Protein AF-0000000082703434 (afdb_homodimer)

InterPro domains:
  IPR003599 Immunoglobulin domain subtype [SM00409] (36-134)
  IPR007110 Immunoglobulin-like domain [PS50835] (29-130)
  IPR013783 Immunoglobulin-like fold [G3DSA:2.60.40.10] (35-140)
  IPR015621 Interleukin-1 receptor family [PTHR11890] (27-133)
  IPR036179 Immunoglobulin-like domain superfamily [SSF48726] (39-131)
  IPR055139 Interleukin-18-binding protein-like domain [PF22009] (38-132)

Structure (mmCIF, N/CA/C/O backbone):
data_AF-0000000082703434-model_v1
#
loop_
_entity.id
_entity.type
_entity.pdbx_description
1 polymer 'Soluble interferon alpha/beta receptor OPG204'
#
loop_
_atom_site.group_PDB
_atom_site.id
_atom_site.type_symbol
_atom_site.label_atom_id
_atom_site.label_alt_id
_atom_site.label_comp_id
_atom_site.label_asym_id
_atom_site.label_entity_id
_atom_site.label_seq_id
_atom_site.pdbx_PDB_ins_code
_atom_site.Cartn_x
_atom_site.Cartn_y
_atom_site.Cartn_z
_atom_site.occupancy
_atom_site.B_iso_or_equiv
_atom_site.auth_seq_id
_atom_site.auth_comp_id
_atom_site.auth_asym_id
_atom_site.auth_atom_id
_atom_site.pdbx_PDB_model_num
ATOM 1 N N . MET A 1 1 ? -66.595 5.929 47.432 1 31.44 1 MET A N 1
ATOM 2 C CA . MET A 1 1 ? -66.15 6.079 46.049 1 31.44 1 MET A CA 1
ATOM 3 C C . MET A 1 1 ? -64.933 6.994 45.965 1 31.44 1 MET A C 1
ATOM 5 O O . MET A 1 1 ? -65.031 8.191 46.241 1 31.44 1 MET A O 1
ATOM 9 N N . LYS A 1 2 ? -63.71 6.406 46.434 1 37 2 LYS A N 1
ATOM 10 C CA . LYS A 1 2 ? -62.37 6.971 46.565 1 37 2 LYS A CA 1
ATOM 11 C C . LYS A 1 2 ? -61.887 7.556 45.241 1 37 2 LYS A C 1
ATOM 13 O O . LYS A 1 2 ? -61.972 6.901 44.2 1 37 2 LYS A O 1
ATOM 18 N N . LEU A 1 3 ? -62.018 8.895 45.035 1 37.1 3 LEU A N 1
ATOM 19 C CA . LEU A 1 3 ? -61.457 9.721 43.972 1 37.1 3 LEU A CA 1
ATOM 20 C C . LEU A 1 3 ? -59.993 9.37 43.727 1 37.1 3 LEU A C 1
ATOM 22 O O . LEU A 1 3 ? -59.163 9.479 44.632 1 37.1 3 LEU A O 1
ATOM 26 N N . LEU A 1 4 ? -59.726 8.307 42.914 1 38.27 4 LEU A N 1
ATOM 27 C CA . LEU A 1 4 ? -58.459 7.956 42.281 1 38.27 4 LEU A CA 1
ATOM 28 C C . LEU A 1 4 ? -57.793 9.189 41.679 1 38.27 4 LEU A C 1
ATOM 30 O O . LEU A 1 4 ? -58.343 9.815 40.77 1 38.27 4 LEU A O 1
ATOM 34 N N . SER A 1 5 ? -57.253 10.045 42.528 1 38.64 5 SER A N 1
ATOM 35 C CA . SER A 1 5 ? -56.425 11.164 42.09 1 38.64 5 SER A CA 1
ATOM 36 C C . SER A 1 5 ? -55.44 10.734 41.009 1 38.64 5 SER A C 1
ATOM 38 O O . SER A 1 5 ? -54.691 9.771 41.192 1 38.64 5 SER A O 1
ATOM 40 N N . VAL A 1 6 ? -55.83 10.729 39.724 1 40.99 6 VAL A N 1
ATOM 41 C CA . VAL A 1 6 ? -54.987 10.622 38.538 1 40.99 6 VAL A CA 1
ATOM 42 C C . VAL A 1 6 ? -53.804 11.581 38.657 1 40.99 6 VAL A C 1
ATOM 44 O O . VAL A 1 6 ? -53.983 12.801 38.655 1 40.99 6 VAL A O 1
ATOM 47 N N . VAL A 1 7 ? -52.84 11.322 39.544 1 38.38 7 VAL A N 1
ATOM 48 C CA . VAL A 1 7 ? -51.574 12.047 39.529 1 38.38 7 VAL A CA 1
ATOM 49 C C . VAL A 1 7 ? -50.997 12.05 38.115 1 38.38 7 VAL A C 1
ATOM 51 O O . VAL A 1 7 ? -50.724 10.99 37.546 1 38.38 7 VAL A O 1
ATOM 54 N N . LYS A 1 8 ? -51.472 12.98 37.164 1 37.68 8 LYS A N 1
ATOM 55 C CA . LYS A 1 8 ? -50.792 13.218 35.894 1 37.68 8 LYS A CA 1
ATOM 56 C C . LYS A 1 8 ? -49.31 13.514 36.111 1 37.68 8 LYS A C 1
ATOM 58 O O . LYS A 1 8 ? -48.956 14.54 36.696 1 37.68 8 LYS A O 1
ATOM 63 N N . ALA A 1 9 ? -48.481 12.504 36.5 1 40.48 9 ALA A N 1
ATOM 64 C CA . ALA A 1 9 ? -47.038 12.725 36.444 1 40.48 9 ALA A CA 1
ATOM 65 C C . ALA A 1 9 ? -46.622 13.289 35.089 1 40.48 9 ALA A C 1
ATOM 67 O O . ALA A 1 9 ? -46.817 12.646 34.055 1 40.48 9 ALA A O 1
ATOM 68 N N . LEU A 1 10 ? -46.832 14.586 34.877 1 41.71 10 LEU A N 1
ATOM 69 C CA . LEU A 1 10 ? -46.15 15.181 33.732 1 41.71 10 LEU A CA 1
ATOM 70 C C . LEU A 1 10 ? -44.678 14.783 33.709 1 41.71 10 LEU A C 1
ATOM 72 O O . LEU A 1 10 ? -43.93 15.101 34.636 1 41.71 10 LEU A O 1
ATOM 76 N N . GLY A 1 11 ? -44.328 13.607 33.159 1 35.12 11 GLY A N 1
ATOM 77 C CA . GLY A 1 11 ? -42.942 13.297 32.843 1 35.12 11 GLY A CA 1
ATOM 78 C C . GLY A 1 11 ? -42.211 14.445 32.174 1 35.12 11 GLY A C 1
ATOM 79 O O . GLY A 1 11 ? -42.716 15.038 31.22 1 35.12 11 GLY A O 1
ATOM 80 N N . SER A 1 12 ? -41.535 15.29 32.933 1 42.78 12 SER A N 1
ATOM 81 C CA . SER A 1 12 ? -40.572 16.218 32.35 1 42.78 12 SER A CA 1
ATOM 82 C C . SER A 1 12 ? -39.717 15.534 31.289 1 42.78 12 SER A C 1
ATOM 84 O O . SER A 1 12 ? -38.981 14.591 31.59 1 42.78 12 SER A O 1
ATOM 86 N N . LEU A 1 13 ? -40.235 15.442 30.043 1 39.67 13 LEU A N 1
ATOM 87 C CA . LEU A 1 13 ? -39.34 15.102 28.942 1 39.67 13 LEU A CA 1
ATOM 88 C C . LEU A 1 13 ? -38.065 15.937 29 1 39.67 13 LEU A C 1
ATOM 90 O O . LEU A 1 13 ? -38.102 17.149 28.779 1 39.67 13 LEU A O 1
ATOM 94 N N . CYS A 1 14 ? -37.227 15.708 29.964 1 37.91 14 CYS A N 1
ATOM 95 C CA . CYS A 1 14 ? -35.885 16.274 29.871 1 37.91 14 CYS A CA 1
ATOM 96 C C . CYS A 1 14 ? -35.328 16.128 28.46 1 37.91 14 CYS A C 1
ATOM 98 O O . CYS A 1 14 ? -35.011 15.019 28.025 1 37.91 14 CYS A O 1
ATOM 100 N N . LEU A 1 15 ? -35.962 16.885 27.573 1 38.33 15 LEU A N 1
ATOM 101 C CA . LEU A 1 15 ? -35.245 17.006 26.309 1 38.33 15 LEU A CA 1
ATOM 102 C C . LEU A 1 15 ? -33.777 17.343 26.547 1 38.33 15 LEU A C 1
ATOM 104 O O . LEU A 1 15 ? -33.447 18.473 26.914 1 38.33 15 LEU A O 1
ATOM 108 N N . VAL A 1 16 ? -33 16.423 27.135 1 40.79 16 VAL A N 1
ATOM 109 C CA . VAL A 1 16 ? -31.558 16.617 27.03 1 40.79 16 VAL A CA 1
ATOM 110 C C . VAL A 1 16 ? -31.206 17.127 25.635 1 40.79 16 VAL A C 1
ATOM 112 O O . VAL A 1 16 ? -31.421 16.431 24.64 1 40.79 16 VAL A O 1
ATOM 115 N N . PHE A 1 17 ? -31.429 18.383 25.409 1 42.49 17 PHE A N 1
ATOM 116 C CA . PHE A 1 17 ? -30.697 18.929 24.273 1 42.49 17 PHE A CA 1
ATOM 117 C C . PHE A 1 17 ? -29.259 18.425 24.262 1 42.49 17 PHE A C 1
ATOM 119 O O . PHE A 1 17 ? -28.446 18.834 25.094 1 42.49 17 PHE A O 1
ATOM 126 N N . ALA A 1 18 ? -29.046 17.176 23.868 1 42.5 18 ALA A N 1
ATOM 127 C CA . ALA A 1 18 ? -27.673 16.881 23.466 1 42.5 18 ALA A CA 1
ATOM 128 C C . ALA A 1 18 ? -27.06 18.054 22.706 1 42.5 18 ALA A C 1
ATOM 130 O O . ALA A 1 18 ? -27.605 18.498 21.693 1 42.5 18 ALA A O 1
ATOM 131 N N . SER A 1 19 ? -26.492 19.026 23.35 1 45.75 19 SER A N 1
ATOM 132 C CA . SER A 1 19 ? -25.597 19.923 22.627 1 45.75 19 SER A CA 1
ATOM 133 C C . SER A 1 19 ? -24.845 19.184 21.525 1 45.75 19 SER A C 1
ATOM 135 O O . SER A 1 19 ? -24.084 18.255 21.801 1 45.75 19 SER A O 1
ATOM 137 N N . GLY A 1 20 ? -25.495 18.886 20.404 1 44.17 20 GLY A N 1
ATOM 138 C CA . GLY A 1 20 ? -24.708 18.508 19.241 1 44.17 20 GLY A CA 1
ATOM 139 C C . GLY A 1 20 ? -23.362 19.205 19.18 1 44.17 20 GLY A C 1
ATOM 140 O O . GLY A 1 20 ? -23.285 20.388 18.844 1 44.17 20 GLY A O 1
ATOM 141 N N . TYR A 1 21 ? -22.477 19.041 20.053 1 46.8 21 TYR A N 1
ATOM 142 C CA . TYR A 1 21 ? -21.148 19.534 19.708 1 46.8 21 TYR A CA 1
ATOM 143 C C . TYR A 1 21 ? -20.868 19.35 18.222 1 46.8 21 TYR A C 1
ATOM 145 O O . TYR A 1 21 ? -21.268 18.346 17.627 1 46.8 21 TYR A O 1
ATOM 153 N N . PRO A 1 22 ? -20.779 20.306 17.423 1 45.31 22 PRO A N 1
ATOM 154 C CA . PRO A 1 22 ? -20.381 20.118 16.026 1 45.31 22 PRO A CA 1
ATOM 155 C C . PRO A 1 22 ? -19.304 19.049 15.859 1 45.31 22 PRO A C 1
ATOM 157 O O . PRO A 1 22 ? -18.302 19.058 16.58 1 45.31 22 PRO A O 1
ATOM 160 N N . VAL A 1 23 ? -19.63 17.728 15.79 1 50.6 23 VAL A N 1
ATOM 161 C CA . VAL A 1 23 ? -18.601 16.808 15.315 1 50.6 23 VAL A CA 1
ATOM 162 C C . VAL A 1 23 ? -17.673 17.53 14.341 1 50.6 23 VAL A C 1
ATOM 164 O O . VAL A 1 23 ? -18.106 17.974 13.275 1 50.6 23 VAL A O 1
ATOM 167 N N . SER A 1 24 ? -16.774 18.299 14.75 1 50.84 24 SER A N 1
ATOM 168 C CA . SER A 1 24 ? -15.827 18.982 13.875 1 50.84 24 SER A CA 1
ATOM 169 C C . SER A 1 24 ? -15.307 18.049 12.787 1 50.84 24 SER A C 1
ATOM 171 O O . SER A 1 24 ? -14.979 16.892 13.059 1 50.84 24 SER A O 1
ATOM 173 N N . GLU A 1 25 ? -15.842 18.108 11.537 1 54.85 25 GLU A N 1
ATOM 174 C CA . GLU A 1 25 ? -15.295 17.47 10.343 1 54.85 25 GLU A CA 1
ATOM 175 C C . GLU A 1 25 ? -13.813 17.153 10.517 1 54.85 25 GLU A C 1
ATOM 177 O O . GLU A 1 25 ? -13.314 16.172 9.962 1 54.85 25 GLU A O 1
ATOM 182 N N . ALA A 1 26 ? -13.182 17.834 11.447 1 60 26 ALA A N 1
ATOM 183 C CA . ALA A 1 26 ? -11.751 17.725 11.718 1 60 26 ALA A CA 1
ATOM 184 C C . ALA A 1 26 ? -11.419 16.395 12.389 1 60 26 ALA A C 1
ATOM 186 O O . ALA A 1 26 ? -10.294 15.902 12.281 1 60 26 ALA A O 1
ATOM 187 N N . ASP A 1 27 ? -12.576 15.672 12.785 1 72.31 27 ASP A N 1
ATOM 188 C CA . ASP A 1 27 ? -12.273 14.481 13.572 1 72.31 27 ASP A CA 1
ATOM 189 C C . ASP A 1 27 ? -12.563 13.209 12.778 1 72.31 27 ASP A C 1
ATOM 191 O O . ASP A 1 27 ? -12.304 12.102 13.254 1 72.31 27 ASP A O 1
ATOM 195 N N . SER A 1 28 ? -12.996 13.443 11.575 1 85.67 28 SER A N 1
ATOM 196 C CA . SER A 1 28 ? -13.294 12.276 10.752 1 85.67 28 SER A CA 1
ATOM 197 C C . SER A 1 28 ? -12.017 11.624 10.232 1 85.67 28 SER A C 1
ATOM 199 O O . SER A 1 28 ? -11.002 12.298 10.044 1 85.67 28 SER A O 1
ATOM 201 N N . PRO A 1 29 ? -12.105 10.269 10.121 1 91.77 29 PRO A N 1
ATOM 202 C CA . PRO A 1 29 ? -10.914 9.639 9.545 1 91.77 29 PRO A CA 1
ATOM 203 C C . PRO A 1 29 ? -10.587 10.161 8.148 1 91.77 29 PRO A C 1
ATOM 205 O O . PRO A 1 29 ? -11.472 10.662 7.449 1 91.77 29 PRO A O 1
ATOM 208 N N . GLU A 1 30 ? -9.326 10.078 7.881 1 93.45 30 GLU A N 1
ATOM 209 C CA . GLU A 1 30 ? -8.856 10.542 6.579 1 93.45 30 GLU A CA 1
ATOM 210 C C . GLU A 1 30 ? -8.055 9.458 5.863 1 93.45 30 GLU A C 1
ATOM 212 O O . GLU A 1 30 ? -7.007 9.03 6.35 1 93.45 30 GLU A O 1
ATOM 217 N N . ILE A 1 31 ? -8.597 9.031 4.747 1 95.96 31 ILE A N 1
ATOM 218 C CA . ILE A 1 31 ? -7.841 8.088 3.93 1 95.96 31 ILE A CA 1
ATOM 219 C C . ILE A 1 31 ? -6.736 8.828 3.179 1 95.96 31 ILE A C 1
ATOM 221 O O . ILE A 1 31 ? -6.978 9.882 2.587 1 95.96 31 ILE A O 1
ATOM 225 N N . ILE A 1 32 ? -5.574 8.328 3.281 1 96.36 32 ILE A N 1
ATOM 226 C CA . ILE A 1 32 ? -4.413 8.96 2.662 1 96.36 32 ILE A CA 1
ATOM 227 C C . ILE A 1 32 ? -4.441 8.725 1.154 1 96.36 32 ILE A C 1
ATOM 229 O O . ILE A 1 32 ? -4.588 7.588 0.699 1 96.36 32 ILE A O 1
ATOM 233 N N . GLY A 1 33 ? -4.198 9.79 0.419 1 94.42 33 GLY A N 1
ATOM 234 C CA . GLY A 1 33 ? -4.25 9.708 -1.032 1 94.42 33 GLY A CA 1
ATOM 235 C C . GLY A 1 33 ? -5.611 10.063 -1.602 1 94.42 33 GLY A C 1
ATOM 236 O O . GLY A 1 33 ? -6.495 10.519 -0.873 1 94.42 33 GLY A O 1
ATOM 237 N N . PRO A 1 34 ? -5.797 9.838 -2.869 1 94.39 34 PRO A N 1
ATOM 238 C CA . PRO A 1 34 ? -7.038 10.229 -3.542 1 94.39 34 PRO A CA 1
ATOM 239 C C . PRO A 1 34 ? -8.204 9.297 -3.218 1 94.39 34 PRO A C 1
ATOM 241 O O . PRO A 1 34 ? -7.995 8.111 -2.951 1 94.39 34 PRO A O 1
ATOM 244 N N . ASP A 1 35 ? -9.406 9.823 -3.378 1 95.6 35 ASP A N 1
ATOM 245 C CA . ASP A 1 35 ? -10.615 9.066 -3.068 1 95.6 35 ASP A CA 1
ATOM 246 C C . ASP A 1 35 ? -11.014 8.166 -4.236 1 95.6 35 ASP A C 1
ATOM 248 O O . ASP A 1 35 ? -11.775 7.212 -4.059 1 95.6 35 ASP A O 1
ATOM 252 N N . HIS A 1 36 ? -10.589 8.607 -5.404 1 96.97 36 HIS A N 1
ATOM 253 C CA . HIS A 1 36 ? -10.864 7.822 -6.602 1 96.97 36 HIS A CA 1
ATOM 254 C C . HIS A 1 36 ? -9.589 7.572 -7.401 1 96.97 36 HIS A C 1
ATOM 256 O O . HIS A 1 36 ? -8.822 8.502 -7.661 1 96.97 36 HIS A O 1
ATOM 262 N N . ILE A 1 37 ? -9.453 6.287 -7.726 1 96.18 37 ILE A N 1
ATOM 263 C CA . ILE A 1 37 ? -8.256 5.912 -8.47 1 96.18 37 ILE A CA 1
ATOM 264 C C . ILE A 1 37 ? -8.615 4.884 -9.541 1 96.18 37 ILE A C 1
ATOM 266 O O . ILE A 1 37 ? -9.403 3.968 -9.291 1 96.18 37 ILE A O 1
ATOM 270 N N . GLN A 1 38 ? -8.092 5.094 -10.663 1 97.25 38 GLN A N 1
ATOM 271 C CA . GLN A 1 38 ? -8.09 4.029 -11.661 1 97.25 38 GLN A CA 1
ATOM 272 C C . GLN A 1 38 ? -6.675 3.524 -11.924 1 97.25 38 GLN A C 1
ATOM 274 O O . GLN A 1 38 ? -5.796 4.297 -12.313 1 97.25 38 GLN A O 1
ATOM 279 N N . LEU A 1 39 ? -6.468 2.317 -11.757 1 96.46 39 LEU A N 1
ATOM 280 C CA . LEU A 1 39 ? -5.147 1.729 -11.952 1 96.46 39 LEU A CA 1
ATOM 281 C C . LEU A 1 39 ? -5.068 1.002 -13.29 1 96.46 39 LEU A C 1
ATOM 283 O O . LEU A 1 39 ? -6 0.289 -13.67 1 96.46 39 LEU A O 1
ATOM 287 N N . LYS A 1 40 ? -3.951 1.236 -13.939 1 94.75 40 LYS A N 1
ATOM 288 C CA . LYS A 1 40 ? -3.665 0.446 -15.133 1 94.75 40 LYS A CA 1
ATOM 289 C C . LYS A 1 40 ? -3.003 -0.881 -14.769 1 94.75 40 LYS A C 1
ATOM 291 O O . LYS A 1 40 ? -1.993 -0.903 -14.064 1 94.75 40 LYS A O 1
ATOM 296 N N . VAL A 1 41 ? -3.597 -1.946 -15.331 1 95.62 41 VAL A N 1
ATOM 297 C CA . VAL A 1 41 ? -3.121 -3.259 -14.909 1 95.62 41 VAL A CA 1
ATOM 298 C C . VAL A 1 41 ? -3.067 -4.2 -16.11 1 95.62 41 VAL A C 1
ATOM 300 O O . VAL A 1 41 ? -3.638 -3.906 -17.163 1 95.62 41 VAL A O 1
ATOM 303 N N . ASN A 1 42 ? -2.311 -5.318 -15.883 1 93.09 42 ASN A N 1
ATOM 304 C CA . ASN A 1 42 ? -2.293 -6.399 -16.863 1 93.09 42 ASN A CA 1
ATOM 305 C C . ASN A 1 42 ? -3.071 -7.615 -16.37 1 93.09 42 ASN A C 1
ATOM 307 O O . ASN A 1 42 ? -2.933 -8.019 -15.214 1 93.09 42 ASN A O 1
ATOM 311 N N . SER A 1 43 ? -3.809 -8.208 -17.332 1 92.84 43 SER A N 1
ATOM 312 C CA . SER A 1 43 ? -4.547 -9.415 -16.976 1 92.84 43 SER A CA 1
ATOM 313 C C . SER A 1 43 ? -3.604 -10.535 -16.552 1 92.84 43 SER A C 1
ATOM 315 O O . SER A 1 43 ? -2.504 -10.665 -17.092 1 92.84 43 SER A O 1
ATOM 317 N N . GLY A 1 44 ? -4.039 -11.288 -15.647 1 94.16 44 GLY A N 1
ATOM 318 C CA . GLY A 1 44 ? -3.286 -12.46 -15.229 1 94.16 44 GLY A CA 1
ATOM 319 C C . GLY A 1 44 ? -2.253 -12.156 -14.161 1 94.16 44 GLY A C 1
ATOM 320 O O . GLY A 1 44 ? -1.719 -13.069 -13.528 1 94.16 44 GLY A O 1
ATOM 321 N N . GLU A 1 45 ? -1.961 -10.887 -13.928 1 93.62 45 GLU A N 1
ATOM 322 C CA . GLU A 1 45 ? -0.957 -10.493 -12.944 1 93.62 45 GLU A CA 1
ATOM 323 C C . GLU A 1 45 ? -1.568 -10.368 -11.551 1 93.62 45 GLU A C 1
ATOM 325 O O . GLU A 1 45 ? -2.789 -10.278 -11.409 1 93.62 45 GLU A O 1
ATOM 330 N N . ARG A 1 46 ? -0.741 -10.473 -10.547 1 95.04 46 ARG A N 1
ATOM 331 C CA . ARG A 1 46 ? -1.152 -10.244 -9.166 1 95.04 46 ARG A CA 1
ATOM 332 C C . ARG A 1 46 ? -1.185 -8.754 -8.845 1 95.04 46 ARG A C 1
ATOM 334 O O . ARG A 1 46 ? -0.383 -7.981 -9.374 1 95.04 46 ARG A O 1
ATOM 341 N N . LEU A 1 47 ? -2.074 -8.448 -7.97 1 96.81 47 LEU A N 1
ATOM 342 C CA . LEU A 1 47 ? -2.226 -7.048 -7.592 1 96.81 47 LEU A CA 1
ATOM 343 C C . LEU A 1 47 ? -2.528 -6.917 -6.103 1 96.81 47 LEU A C 1
ATOM 345 O O . LEU A 1 47 ? -3.323 -7.685 -5.557 1 96.81 47 LEU A O 1
ATOM 349 N N . VAL A 1 48 ? -1.873 -6.045 -5.419 1 97.88 48 VAL A N 1
ATOM 350 C CA . VAL A 1 48 ? -2.209 -5.703 -4.041 1 97.88 48 VAL A CA 1
ATOM 351 C C . VAL A 1 48 ? -2.741 -4.273 -3.979 1 97.88 48 VAL A C 1
ATOM 353 O O . VAL A 1 48 ? -2.077 -3.336 -4.43 1 97.88 48 VAL A O 1
ATOM 356 N N . LEU A 1 49 ? -3.903 -4.089 -3.48 1 98.29 49 LEU A N 1
ATOM 357 C CA . LEU A 1 49 ? -4.485 -2.776 -3.224 1 98.29 49 LEU A CA 1
ATOM 358 C C . LEU A 1 49 ? -4.295 -2.372 -1.765 1 98.29 49 LEU A C 1
ATOM 360 O O . LEU A 1 49 ? -4.446 -3.199 -0.863 1 98.29 49 LEU A O 1
ATOM 364 N N . HIS A 1 50 ? -3.952 -1.125 -1.546 1 98.29 50 HIS A N 1
ATOM 365 C CA . HIS A 1 50 ? -3.684 -0.641 -0.196 1 98.29 50 HIS A CA 1
ATOM 366 C C . HIS A 1 50 ? -4.647 0.477 0.189 1 98.29 50 HIS A C 1
ATOM 368 O O . HIS A 1 50 ? -4.976 1.332 -0.637 1 98.29 50 HIS A O 1
ATOM 374 N N . CYS A 1 51 ? -5.029 0.469 1.39 1 98.49 51 CYS A N 1
ATOM 375 C CA . CYS A 1 51 ? -5.779 1.551 2.017 1 98.49 51 CYS A CA 1
ATOM 376 C C . CYS A 1 51 ? -5.155 1.947 3.35 1 98.49 51 CYS A C 1
ATOM 378 O O . CYS A 1 51 ? -4.987 1.107 4.236 1 98.49 51 CYS A O 1
ATOM 380 N N . ASP A 1 52 ? -4.762 3.16 3.482 1 96.82 52 ASP A N 1
ATOM 381 C CA . ASP A 1 52 ? -4.157 3.746 4.674 1 96.82 52 ASP A CA 1
ATOM 382 C C . ASP A 1 52 ? -4.975 4.932 5.179 1 96.82 52 ASP A C 1
ATOM 384 O O . ASP A 1 52 ? -5.362 5.804 4.399 1 96.82 52 ASP A O 1
ATOM 388 N N . ALA A 1 53 ? -5.174 4.969 6.469 1 95.95 53 ALA A N 1
ATOM 389 C CA . ALA A 1 53 ? -5.999 6.062 6.976 1 95.95 53 ALA A CA 1
ATOM 390 C C . ALA A 1 53 ? -5.446 6.601 8.293 1 95.95 53 ALA A C 1
ATOM 392 O O . ALA A 1 53 ? -4.985 5.833 9.14 1 95.95 53 ALA A O 1
ATOM 393 N N . PHE A 1 54 ? -5.553 7.914 8.401 1 91.4 54 PHE A N 1
ATOM 394 C CA . PHE A 1 54 ? -5.273 8.586 9.663 1 91.4 54 PHE A CA 1
ATOM 395 C C . PHE A 1 54 ? -6.493 8.555 10.576 1 91.4 54 PHE A C 1
ATOM 397 O O . PHE A 1 54 ? -7.588 8.951 10.171 1 91.4 54 PHE A O 1
ATOM 404 N N . THR A 1 55 ? -6.527 8.014 11.714 1 82.72 55 THR A N 1
ATOM 405 C CA . THR A 1 55 ? -7.714 7.903 12.554 1 82.72 55 THR A CA 1
ATOM 406 C C . THR A 1 55 ? -7.668 8.918 13.693 1 82.72 55 THR A C 1
ATOM 408 O O . THR A 1 55 ? -8.702 9.255 14.273 1 82.72 55 THR A O 1
ATOM 411 N N . ASN A 1 56 ? -6.959 9.884 13.8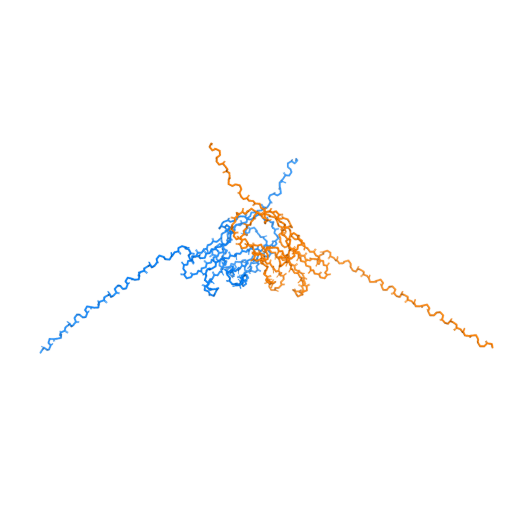4 1 69.9 56 ASN A N 1
ATOM 412 C CA . ASN A 1 56 ? -6.887 10.894 14.891 1 69.9 56 ASN A CA 1
ATOM 413 C C . ASN A 1 56 ? -7.317 10.33 16.242 1 69.9 56 ASN A C 1
ATOM 415 O O . ASN A 1 56 ? -7.605 11.085 17.172 1 69.9 56 ASN A O 1
ATOM 419 N N . CYS A 1 57 ? -7.725 9.133 16.363 1 66.31 57 CYS A N 1
ATOM 420 C CA . CYS A 1 57 ? -8.148 8.501 17.608 1 66.31 57 CYS A CA 1
ATOM 421 C C . CYS A 1 57 ? -7.342 7.237 17.88 1 66.31 57 CYS A C 1
ATOM 423 O O . CYS A 1 57 ? -6.456 6.881 17.1 1 66.31 57 CYS A O 1
ATOM 425 N N . GLU A 1 58 ? -7.666 6.695 19.102 1 62.19 58 GLU A N 1
ATOM 426 C CA . GLU A 1 58 ? -7.012 5.436 19.442 1 62.19 58 GLU A CA 1
ATOM 427 C C . GLU A 1 58 ? -7.333 4.353 18.416 1 62.19 58 GLU A C 1
ATOM 429 O O . GLU A 1 58 ? -8.459 4.276 17.919 1 62.19 58 GLU A O 1
ATOM 434 N N . GLU A 1 59 ? -6.334 3.7 17.891 1 59.73 59 GLU A N 1
ATOM 435 C CA . GLU A 1 59 ? -6.391 2.693 16.836 1 59.73 59 GLU A CA 1
ATOM 436 C C . GLU A 1 59 ? -7.551 1.727 17.057 1 59.73 59 GLU A C 1
ATOM 438 O O . GLU A 1 59 ? -8.199 1.297 16.1 1 59.73 59 GLU A O 1
ATOM 443 N N . ASP A 1 60 ? -7.815 1.516 18.226 1 64.27 60 ASP A N 1
ATOM 444 C CA . ASP A 1 60 ? -8.775 0.464 18.545 1 64.27 60 ASP A CA 1
ATOM 445 C C . ASP A 1 60 ? -10.204 0.917 18.253 1 64.27 60 ASP A C 1
ATOM 447 O O . ASP A 1 60 ? -11.116 0.092 18.163 1 64.27 60 ASP A O 1
ATOM 451 N N . GLU A 1 61 ? -10.305 2.066 17.844 1 80.53 61 GLU A N 1
ATOM 452 C CA . GLU A 1 61 ? -11.672 2.553 17.68 1 80.53 61 GLU A CA 1
ATOM 453 C C . GLU A 1 61 ? -12.028 2.711 16.205 1 80.53 61 GLU A C 1
ATOM 455 O O . GLU A 1 61 ? -13.194 2.913 15.86 1 80.53 61 GLU A O 1
ATOM 460 N N . ALA A 1 62 ? -11.127 2.396 15.348 1 90.82 62 ALA A N 1
ATOM 461 C CA . ALA A 1 62 ? -11.427 2.583 13.931 1 90.82 62 ALA A CA 1
ATOM 462 C C . ALA A 1 62 ? -11.555 1.241 13.215 1 90.82 62 ALA A C 1
ATOM 464 O O . ALA A 1 62 ? -10.863 0.279 13.557 1 90.82 62 ALA A O 1
ATOM 465 N N . MET A 1 63 ? -12.512 1.129 12.38 1 94.18 63 MET A N 1
ATOM 466 C CA . MET A 1 63 ? -12.665 -0.035 11.511 1 94.18 63 MET A CA 1
ATOM 467 C C . MET A 1 63 ? -12.212 0.283 10.091 1 94.18 63 MET A C 1
ATOM 469 O O . MET A 1 63 ? -12.434 1.39 9.597 1 94.18 63 MET A O 1
ATOM 473 N N . ILE A 1 64 ? -11.612 -0.683 9.49 1 97.15 64 ILE A N 1
ATOM 474 C CA . ILE A 1 64 ? -11.197 -0.578 8.096 1 97.15 64 ILE A CA 1
ATOM 475 C C . ILE A 1 64 ? -11.493 -1.887 7.369 1 97.15 64 ILE A C 1
ATOM 477 O O . ILE A 1 64 ? -11.177 -2.969 7.871 1 97.15 64 ILE A O 1
ATOM 481 N N . TYR A 1 65 ? -12.185 -1.773 6.185 1 98.4 65 TYR A N 1
ATOM 482 C CA . TYR A 1 65 ? -12.513 -2.988 5.447 1 98.4 65 TYR A CA 1
ATOM 483 C C . TYR A 1 65 ? -12.683 -2.695 3.961 1 98.4 65 TYR A C 1
ATOM 485 O O . TYR A 1 65 ? -12.783 -1.534 3.559 1 98.4 65 TYR A O 1
ATOM 493 N N . TRP A 1 66 ? -12.727 -3.727 3.16 1 98.69 66 TRP A N 1
ATOM 494 C CA . TRP A 1 66 ? -12.863 -3.626 1.711 1 98.69 66 TRP A CA 1
ATOM 495 C C . TRP A 1 66 ? -14.219 -4.154 1.253 1 98.69 66 TRP A C 1
ATOM 497 O O . TRP A 1 66 ? -14.768 -5.079 1.856 1 98.69 66 TRP A O 1
ATOM 507 N N . LEU A 1 67 ? -14.647 -3.574 0.235 1 98.62 67 LEU A N 1
ATOM 508 C CA . LEU A 1 67 ? -15.809 -4.07 -0.494 1 98.62 67 LEU A CA 1
ATOM 509 C C . LEU A 1 67 ? -15.496 -4.219 -1.979 1 98.62 67 LEU A C 1
ATOM 511 O O . LEU A 1 67 ? -14.81 -3.376 -2.561 1 98.62 67 LEU A O 1
ATOM 515 N N . VAL A 1 68 ? -16.015 -5.258 -2.545 1 98.37 68 VAL A N 1
ATOM 516 C CA . VAL A 1 68 ? -16.007 -5.47 -3.989 1 98.37 68 VAL A CA 1
ATOM 517 C C . VAL A 1 68 ? -17.428 -5.352 -4.536 1 98.37 68 VAL A C 1
ATOM 519 O O . VAL A 1 68 ? -18.273 -6.212 -4.277 1 98.37 68 VAL A O 1
ATOM 522 N N . ASN A 1 69 ? -17.592 -4.298 -5.257 1 97.98 69 ASN A N 1
ATOM 523 C CA . ASN A 1 69 ? -18.938 -3.979 -5.722 1 97.98 69 ASN A CA 1
ATOM 524 C C . ASN A 1 69 ? -19.932 -3.924 -4.565 1 97.98 69 ASN A C 1
ATOM 526 O O . ASN A 1 69 ? -21.028 -4.478 -4.657 1 97.98 69 ASN A O 1
ATOM 530 N N . GLY A 1 70 ? -19.495 -3.453 -3.483 1 97.9 70 GLY A N 1
ATOM 531 C CA . GLY A 1 70 ? -20.385 -3.231 -2.355 1 97.9 70 GLY A CA 1
ATOM 532 C C . GLY A 1 70 ? -20.552 -4.456 -1.476 1 97.9 70 GLY A C 1
ATOM 533 O O . GLY A 1 70 ? -21.351 -4.448 -0.537 1 97.9 70 GLY A O 1
ATOM 534 N N . THR A 1 71 ? -19.821 -5.504 -1.828 1 97.79 71 THR A N 1
ATOM 535 C CA . THR A 1 71 ? -19.925 -6.751 -1.078 1 97.79 71 THR A CA 1
ATOM 536 C C . THR A 1 71 ? -18.57 -7.149 -0.5 1 97.79 71 THR A C 1
ATOM 538 O O . THR A 1 71 ? -17.533 -6.932 -1.13 1 97.79 71 THR A O 1
ATOM 541 N N . PHE A 1 72 ? -18.642 -7.84 0.703 1 98.15 72 PHE A N 1
ATOM 542 C CA . PHE A 1 72 ? -17.395 -8.32 1.286 1 98.15 72 PHE A CA 1
ATOM 543 C C . PHE A 1 72 ? -16.738 -9.356 0.381 1 98.15 72 PHE A C 1
ATOM 545 O O . PHE A 1 72 ? -17.415 -10.232 -0.161 1 98.15 72 PHE A O 1
ATOM 552 N N . PRO A 1 73 ? -15.42 -9.235 0.25 1 97.29 73 PRO A N 1
ATOM 553 C CA . PRO A 1 73 ? -14.74 -10.16 -0.659 1 97.29 73 PRO A CA 1
ATOM 554 C C . PRO A 1 73 ? -15.063 -11.623 -0.363 1 97.29 73 PRO A C 1
ATOM 556 O O . PRO A 1 73 ? -15.206 -12.426 -1.288 1 97.29 73 PRO A O 1
ATOM 559 N N . GLU A 1 74 ? -15.187 -12.002 0.951 1 95.55 74 GLU A N 1
ATOM 560 C CA . GLU A 1 74 ? -15.413 -13.39 1.342 1 95.55 74 GLU A CA 1
ATOM 561 C C . GLU A 1 74 ? -16.798 -13.866 0.914 1 95.55 74 GLU A C 1
ATOM 563 O O . GLU A 1 74 ? -17.078 -15.067 0.922 1 95.55 74 GLU A O 1
ATOM 568 N N . GLU A 1 75 ? -17.658 -12.948 0.493 1 95.75 75 GLU A N 1
ATOM 569 C CA . GLU A 1 75 ? -19.025 -13.289 0.11 1 95.75 75 GLU A CA 1
ATOM 570 C C . GLU A 1 75 ? -19.191 -13.285 -1.406 1 95.75 75 GLU A C 1
ATOM 572 O O . GLU A 1 75 ? -20.277 -13.564 -1.918 1 95.75 75 GLU A O 1
ATOM 577 N N . THR A 1 76 ? -18.156 -12.976 -2.069 1 94.52 76 THR A N 1
ATOM 578 C CA . THR A 1 76 ? -18.227 -12.917 -3.525 1 94.52 76 THR A CA 1
ATOM 579 C C . THR A 1 76 ? -17.808 -14.248 -4.141 1 94.52 76 THR A C 1
ATOM 581 O O . THR A 1 76 ? -17.273 -15.117 -3.45 1 94.52 76 THR A O 1
ATOM 584 N N . LEU A 1 77 ? -18.038 -14.425 -5.436 1 92.1 77 LEU A N 1
ATOM 585 C CA . LEU A 1 77 ? -17.605 -15.61 -6.169 1 92.1 77 LEU A CA 1
ATOM 586 C C . LEU A 1 77 ? -16.086 -15.639 -6.306 1 92.1 77 LEU A C 1
ATOM 588 O O . LEU A 1 77 ? -15.504 -16.689 -6.587 1 92.1 77 LEU A O 1
ATOM 592 N N . SER A 1 78 ? -15.494 -14.471 -6.038 1 93.4 78 SER A N 1
ATOM 593 C CA . SER A 1 78 ? -14.049 -14.35 -6.203 1 93.4 78 SER A CA 1
ATOM 594 C C . SER A 1 78 ? -13.321 -14.579 -4.883 1 93.4 78 SER A C 1
ATOM 596 O O . SER A 1 78 ? -12.131 -14.279 -4.764 1 93.4 78 SER A O 1
ATOM 598 N N . ARG A 1 79 ? -13.882 -15.113 -3.863 1 92 79 ARG A N 1
ATOM 599 C CA . ARG A 1 79 ? -13.357 -15.235 -2.506 1 92 79 ARG A CA 1
ATOM 600 C C . ARG A 1 79 ? -12.088 -16.08 -2.484 1 92 79 ARG A C 1
ATOM 602 O O . ARG A 1 79 ? -11.261 -15.944 -1.58 1 92 79 ARG A O 1
ATOM 609 N N . GLU A 1 80 ? -11.962 -16.941 -3.461 1 92.69 80 GLU A N 1
ATOM 610 C CA . GLU A 1 80 ? -10.783 -17.801 -3.475 1 92.69 80 GLU A CA 1
ATOM 611 C C . GLU A 1 80 ? -9.56 -17.053 -3.997 1 92.69 80 GLU A C 1
ATOM 613 O O . GLU A 1 80 ? -8.423 -17.448 -3.728 1 92.69 80 GLU A O 1
ATOM 618 N N . ARG A 1 81 ? -9.773 -15.956 -4.684 1 95.35 81 ARG A N 1
ATOM 619 C CA . ARG A 1 81 ? -8.634 -15.305 -5.322 1 95.35 81 ARG A CA 1
ATOM 620 C C . ARG A 1 81 ? -8.444 -13.888 -4.79 1 95.35 81 ARG A C 1
ATOM 622 O O . ARG A 1 81 ? -7.405 -13.266 -5.022 1 95.35 81 ARG A O 1
ATOM 629 N N . ILE A 1 82 ? -9.464 -13.367 -4.217 1 97.12 82 ILE A N 1
ATOM 630 C CA . ILE A 1 82 ? -9.372 -12.043 -3.611 1 97.12 82 ILE A CA 1
ATOM 631 C C . ILE A 1 82 ? -9.376 -12.17 -2.089 1 97.12 82 ILE A C 1
ATOM 633 O O . ILE A 1 82 ? -10.36 -12.624 -1.501 1 97.12 82 ILE A O 1
ATOM 637 N N . VAL A 1 83 ? -8.289 -11.705 -1.499 1 95.13 83 VAL A N 1
ATOM 638 C CA . VAL A 1 83 ? -8.093 -11.932 -0.071 1 95.13 83 VAL A CA 1
ATOM 639 C C . VAL A 1 83 ? -7.76 -10.612 0.621 1 95.13 83 VAL A C 1
ATOM 641 O O . VAL A 1 83 ? -6.896 -9.863 0.159 1 95.13 83 VAL A O 1
ATOM 644 N N . GLU A 1 84 ? -8.431 -10.378 1.662 1 96.54 84 GLU A N 1
ATOM 645 C CA . GLU A 1 84 ? -8.198 -9.187 2.473 1 96.54 84 GLU A CA 1
ATOM 646 C C . GLU A 1 84 ? -7.229 -9.478 3.616 1 96.54 84 GLU A C 1
ATOM 648 O O . GLU A 1 84 ? -7.304 -10.534 4.246 1 96.54 84 GLU A O 1
ATOM 653 N N . SER A 1 85 ? -6.315 -8.564 3.888 1 95.91 85 SER A N 1
ATOM 654 C CA . SER A 1 85 ? -5.384 -8.722 5.001 1 95.91 85 SER A CA 1
ATOM 655 C C . SER A 1 85 ? -6.055 -8.401 6.332 1 95.91 85 SER A C 1
ATOM 657 O O . SER A 1 85 ? -7.171 -7.878 6.361 1 95.91 85 SER A O 1
ATOM 659 N N . HIS A 1 86 ? -5.328 -8.774 7.378 1 94.34 86 HIS A N 1
ATOM 660 C CA . HIS A 1 86 ? -5.707 -8.237 8.68 1 94.34 86 HIS A CA 1
ATOM 661 C C . HIS A 1 86 ? -5.36 -6.756 8.786 1 94.34 86 HIS A C 1
ATOM 663 O O . HIS A 1 86 ? -4.479 -6.267 8.076 1 94.34 86 HIS A O 1
ATOM 669 N N . LYS A 1 87 ? -6.133 -6.107 9.642 1 95.06 87 LYS A N 1
ATOM 670 C CA . LYS A 1 87 ? -5.795 -4.723 9.962 1 95.06 87 LYS A CA 1
ATOM 671 C C . LYS A 1 87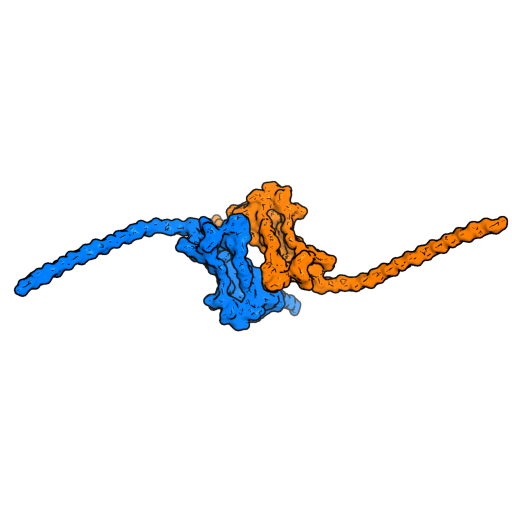 ? -4.413 -4.627 10.60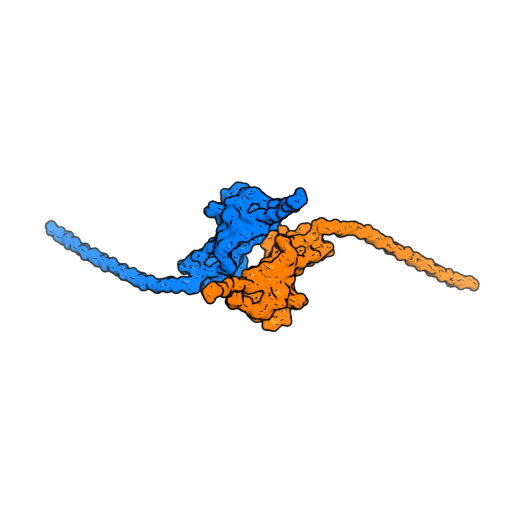2 1 95.06 87 LYS A C 1
ATOM 673 O O . LYS A 1 87 ? -4.06 -5.446 11.453 1 95.06 87 LYS A O 1
ATOM 678 N N . SER A 1 88 ? -3.627 -3.676 10.183 1 93.19 88 SER A N 1
ATOM 679 C CA . SER A 1 88 ? -2.339 -3.374 10.798 1 93.19 88 SER A CA 1
ATOM 680 C C . SER A 1 88 ? -2.184 -1.878 11.051 1 93.19 88 SER A C 1
ATOM 682 O O . SER A 1 88 ? -3.021 -1.081 10.623 1 93.19 88 SER A O 1
ATOM 684 N N . THR A 1 89 ? -1.191 -1.507 11.813 1 91.95 89 THR A N 1
ATOM 685 C CA . THR A 1 89 ? -0.973 -0.103 12.142 1 91.95 89 THR A CA 1
ATOM 686 C C . THR A 1 89 ? 0.448 0.322 11.783 1 91.95 89 THR A C 1
ATOM 688 O O . THR A 1 89 ? 1.341 -0.518 11.661 1 91.95 89 THR A O 1
ATOM 691 N N . LEU A 1 90 ? 0.549 1.577 11.5 1 90.52 90 LEU A N 1
ATOM 692 C CA . LEU A 1 90 ? 1.819 2.208 11.159 1 90.52 90 LEU A CA 1
ATOM 693 C C . LEU A 1 90 ? 2.021 3.491 11.959 1 90.52 90 LEU A C 1
ATOM 695 O O . LEU A 1 90 ? 1.053 4.093 12.429 1 90.52 90 LEU A O 1
ATOM 699 N N . ASP A 1 91 ? 3.248 3.908 12.11 1 89.82 91 ASP A N 1
ATOM 700 C CA . ASP A 1 91 ? 3.592 5.191 12.714 1 89.82 91 ASP A CA 1
ATOM 701 C C . ASP A 1 91 ? 3.053 5.29 14.139 1 89.82 91 ASP A C 1
ATOM 703 O O . ASP A 1 91 ? 2.327 6.23 14.47 1 89.82 91 ASP A O 1
ATOM 707 N N . GLN A 1 92 ? 3.354 4.264 14.933 1 86.33 92 GLN A N 1
ATOM 708 C CA . GLN A 1 92 ? 3.004 4.217 16.348 1 86.33 92 GLN A CA 1
ATOM 709 C C . GLN A 1 92 ? 1.49 4.204 16.541 1 86.33 92 GLN A C 1
ATOM 711 O O . GLN A 1 92 ? 0.968 4.866 17.44 1 86.33 92 GLN A O 1
ATOM 716 N N . GLY A 1 93 ? 0.743 3.63 15.527 1 87.38 93 GLY A N 1
ATOM 717 C CA . GLY A 1 93 ? -0.686 3.401 15.671 1 87.38 93 GLY A CA 1
ATOM 718 C C . GLY A 1 93 ? -1.531 4.518 15.089 1 87.38 93 GLY A C 1
ATOM 719 O O . GLY A 1 93 ? -2.762 4.449 15.113 1 87.38 93 GLY A O 1
ATOM 720 N N . THR A 1 94 ? -0.913 5.57 14.571 1 88.55 94 THR A N 1
ATOM 721 C CA . THR A 1 94 ? -1.661 6.719 14.072 1 88.55 94 THR A CA 1
ATOM 722 C C . THR A 1 94 ? -2.272 6.416 12.707 1 88.55 94 THR A C 1
ATOM 724 O O . THR A 1 94 ? -3.223 7.078 12.286 1 88.55 94 THR A O 1
ATOM 727 N N . ILE A 1 95 ? -1.725 5.457 12.072 1 92.99 95 ILE A N 1
ATOM 728 C CA . ILE A 1 95 ? -2.229 5.054 10.764 1 92.99 95 ILE A CA 1
ATOM 729 C C . ILE A 1 95 ? -2.72 3.609 10.822 1 92.99 95 ILE A C 1
ATOM 731 O O . ILE A 1 95 ? -2.026 2.732 11.343 1 92.99 95 ILE A O 1
ATOM 735 N N . ILE A 1 96 ? -3.903 3.39 10.353 1 94.8 96 ILE A N 1
ATOM 736 C CA . ILE A 1 96 ? -4.39 2.026 10.1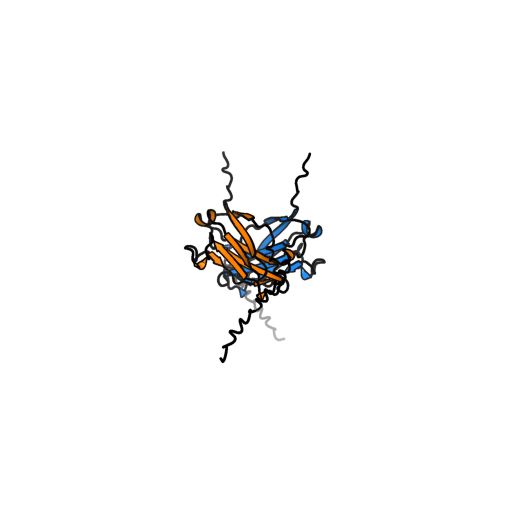81 1 94.8 96 ILE A CA 1
ATOM 737 C C . ILE A 1 96 ? -4.356 1.648 8.702 1 94.8 96 ILE A C 1
ATOM 739 O O . ILE A 1 96 ? -4.514 2.508 7.832 1 94.8 96 ILE A O 1
ATOM 743 N N . GLN A 1 97 ? -4.139 0.383 8.42 1 96.01 97 GLN A N 1
ATOM 744 C CA . GLN A 1 97 ? -3.974 -0.059 7.04 1 96.01 97 GLN A CA 1
ATOM 745 C C . GLN A 1 97 ? -4.63 -1.418 6.816 1 96.01 97 GLN A C 1
ATOM 747 O O . GLN A 1 97 ? -4.681 -2.246 7.727 1 96.01 97 GLN A O 1
ATOM 752 N N . LYS A 1 98 ? -5.077 -1.632 5.664 1 97.35 98 LYS A N 1
ATOM 753 C CA . LYS A 1 98 ? -5.559 -2.932 5.205 1 97.35 98 LYS A CA 1
ATOM 754 C C . LYS A 1 98 ? -5.333 -3.103 3.706 1 97.35 98 LYS A C 1
ATOM 756 O O . LYS A 1 98 ? -5.508 -2.158 2.934 1 97.35 98 LYS A O 1
ATOM 761 N N . SER A 1 99 ? -4.949 -4.273 3.323 1 98.1 99 SER A N 1
ATOM 762 C CA . SER A 1 99 ? -4.668 -4.549 1.918 1 98.1 99 SER A CA 1
ATOM 763 C C . SER A 1 99 ? -5.653 -5.563 1.346 1 98.1 99 SER A C 1
ATOM 765 O O . SER A 1 99 ? -6.294 -6.304 2.095 1 98.1 99 SER A O 1
ATOM 767 N N . LEU A 1 100 ? -5.804 -5.526 0.119 1 98.28 100 LEU A N 1
ATOM 768 C CA . LEU A 1 100 ? -6.586 -6.487 -0.651 1 98.28 100 LEU A CA 1
ATOM 769 C C . LEU A 1 100 ? -5.744 -7.108 -1.76 1 98.28 100 LEU A C 1
ATOM 771 O O . LEU A 1 100 ? -5.197 -6.394 -2.605 1 98.28 100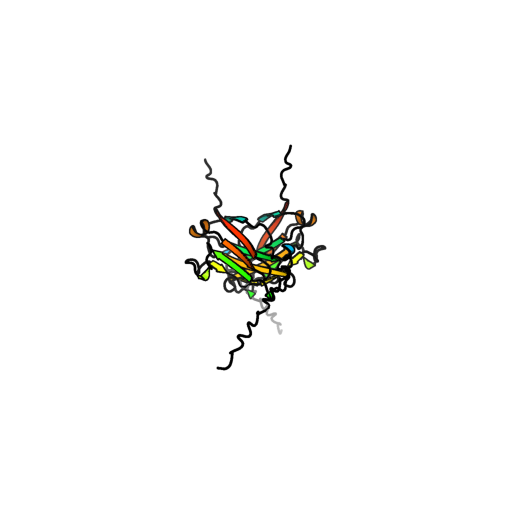 LEU A O 1
ATOM 775 N N . VAL A 1 101 ? -5.665 -8.427 -1.77 1 97.31 101 VAL A N 1
ATOM 776 C CA . VAL A 1 101 ? -4.849 -9.131 -2.754 1 97.31 101 VAL A CA 1
ATOM 777 C C . VAL A 1 101 ? -5.746 -9.73 -3.836 1 97.31 101 VAL A C 1
ATOM 779 O O . VAL A 1 101 ? -6.697 -10.454 -3.532 1 97.31 101 VAL A O 1
ATOM 782 N N . LEU A 1 102 ? -5.466 -9.379 -5.006 1 97.38 102 LEU A N 1
ATOM 783 C CA . LEU A 1 102 ? -5.983 -10.108 -6.159 1 97.38 102 LEU A CA 1
ATOM 784 C C . LEU A 1 102 ? -4.929 -11.059 -6.718 1 97.38 102 LEU A C 1
ATOM 786 O O . LEU A 1 102 ? -3.946 -10.619 -7.317 1 97.38 102 LEU A O 1
ATOM 790 N N . LYS A 1 103 ? -5.072 -12.291 -6.527 1 95.23 103 LYS A N 1
ATOM 791 C CA . LYS A 1 103 ? -4.063 -13.285 -6.884 1 95.23 103 LYS A CA 1
ATOM 792 C C . LYS A 1 103 ? -3.812 -13.296 -8.389 1 95.23 103 LYS A C 1
ATOM 794 O O . LYS A 1 103 ? -2.706 -13.609 -8.836 1 95.23 103 LYS A O 1
ATOM 799 N N . ASN A 1 104 ? -4.851 -13.015 -9.161 1 95.3 104 ASN A N 1
ATOM 800 C CA . ASN A 1 104 ? -4.77 -12.776 -10.599 1 95.3 104 ASN A CA 1
ATOM 801 C C . ASN A 1 104 ? -5.888 -11.856 -11.078 1 95.3 104 ASN A C 1
ATOM 803 O O . ASN A 1 104 ? -7.042 -12.01 -10.673 1 95.3 104 ASN A O 1
ATOM 807 N N . ILE A 1 105 ? -5.581 -11.013 -11.915 1 96.51 105 ILE A N 1
ATOM 808 C CA . ILE A 1 105 ? -6.571 -10.07 -12.425 1 96.51 105 ILE A CA 1
ATOM 809 C C . ILE A 1 105 ? -7.397 -10.734 -13.525 1 96.51 105 ILE A C 1
ATOM 811 O O . ILE A 1 105 ? -6.843 -11.33 -14.452 1 96.51 105 ILE A O 1
ATOM 815 N N . THR A 1 106 ? -8.664 -10.674 -13.429 1 96.59 106 THR A N 1
ATOM 816 C CA . THR A 1 106 ? -9.57 -11.246 -14.42 1 96.59 106 THR A CA 1
ATOM 817 C C . THR A 1 106 ? -10.397 -10.152 -15.09 1 96.59 106 THR A C 1
ATOM 819 O O . THR A 1 106 ? -10.369 -8.996 -14.664 1 96.59 106 THR A O 1
ATOM 822 N N . SER A 1 107 ? -11.175 -10.58 -16.093 1 95.8 107 SER A N 1
ATOM 823 C CA . SER A 1 107 ? -12.062 -9.648 -16.782 1 95.8 107 SER A CA 1
ATOM 824 C C . SER A 1 107 ? -13.127 -9.098 -15.839 1 95.8 107 SER A C 1
ATOM 826 O O . SER A 1 107 ? -13.551 -7.949 -15.975 1 95.8 107 SER A O 1
ATOM 828 N N . GLU A 1 108 ? -13.552 -9.938 -14.92 1 95.58 108 GLU A N 1
ATOM 829 C CA . GLU A 1 108 ? -14.535 -9.502 -13.933 1 95.58 108 GLU A CA 1
ATOM 830 C C . GLU A 1 108 ? -13.985 -8.371 -13.068 1 95.58 108 GLU A C 1
ATOM 832 O O . GLU A 1 108 ? -14.713 -7.439 -12.719 1 95.58 108 GLU A O 1
ATOM 837 N N . ASP A 1 109 ? -12.75 -8.473 -12.742 1 97.15 109 ASP A N 1
ATOM 838 C CA . ASP A 1 109 ? -12.117 -7.454 -11.91 1 97.15 109 ASP A CA 1
ATOM 839 C C . ASP A 1 109 ? -12.111 -6.098 -12.612 1 97.15 109 ASP A C 1
ATOM 841 O O . ASP A 1 109 ? -12.234 -5.057 -11.963 1 97.15 109 ASP A O 1
ATOM 845 N N . LEU A 1 110 ? -11.995 -6.119 -13.918 1 96.83 110 LEU A N 1
ATOM 846 C CA . LEU A 1 110 ? -11.938 -4.89 -14.702 1 96.83 110 LEU A CA 1
ATOM 847 C C . LEU A 1 110 ? -13.285 -4.174 -14.69 1 96.83 110 LEU A C 1
ATOM 849 O O . LEU A 1 110 ? -13.364 -2.987 -15.015 1 96.83 110 LEU A O 1
ATOM 853 N N . LYS A 1 111 ? -14.296 -4.871 -14.295 1 97.01 111 LYS A N 1
ATOM 854 C CA . LYS A 1 111 ? -15.639 -4.303 -14.212 1 97.01 111 LYS A CA 1
ATOM 855 C C . LYS A 1 111 ? -16.025 -4.013 -12.765 1 97.01 111 LYS A C 1
ATOM 857 O O . LYS A 1 111 ? -17.158 -3.616 -12.486 1 97.01 111 LYS A O 1
ATOM 862 N N . SER A 1 112 ? -15.169 -4.223 -11.88 1 97.82 112 SER A N 1
ATOM 863 C CA . SER A 1 112 ? -15.473 -4.122 -10.457 1 97.82 112 SER A CA 1
ATOM 864 C C . SER A 1 112 ? -14.951 -2.815 -9.871 1 97.82 112 SER A C 1
ATOM 866 O O . SER A 1 112 ? -14.008 -2.224 -10.401 1 97.82 112 SER A O 1
ATOM 868 N N . THR A 1 113 ? -15.596 -2.382 -8.882 1 98.63 113 THR A N 1
ATOM 869 C CA . THR A 1 113 ? -15.11 -1.293 -8.041 1 98.63 113 THR A CA 1
ATOM 870 C C . THR A 1 113 ? -14.671 -1.818 -6.677 1 98.63 113 THR A C 1
ATOM 872 O O . THR A 1 113 ? -15.411 -2.553 -6.021 1 98.63 113 THR A O 1
ATOM 875 N N . PHE A 1 114 ? -13.523 -1.466 -6.327 1 98.81 114 PHE A N 1
ATOM 876 C CA . PHE A 1 114 ? -12.984 -1.815 -5.018 1 98.81 114 PHE A CA 1
ATOM 877 C C . PHE A 1 114 ? -13.046 -0.623 -4.071 1 98.81 114 PHE A C 1
ATOM 879 O O . PHE A 1 114 ? -12.451 0.423 -4.341 1 98.81 114 PHE A O 1
ATOM 886 N N . THR A 1 115 ? -13.736 -0.857 -2.958 1 98.9 115 THR A N 1
ATOM 887 C CA . THR A 1 115 ? -13.971 0.261 -2.051 1 98.9 115 THR A CA 1
ATOM 888 C C . THR A 1 115 ? -13.394 -0.035 -0.669 1 98.9 115 THR A C 1
ATOM 890 O O . THR A 1 115 ? -13.728 -1.05 -0.055 1 98.9 115 THR A O 1
ATOM 893 N N . CYS A 1 116 ? -12.466 0.769 -0.286 1 98.81 116 CYS A N 1
ATOM 894 C CA . CYS A 1 116 ? -12.006 0.755 1.099 1 98.81 116 CYS A CA 1
ATOM 895 C C . CYS A 1 116 ? -12.854 1.678 1.965 1 98.81 116 CYS A C 1
ATOM 897 O O . CYS A 1 116 ? -13.103 2.828 1.596 1 98.81 116 CYS A O 1
ATOM 899 N N . VAL A 1 117 ? -13.286 1.16 3.084 1 98.35 117 VAL A N 1
ATOM 900 C CA . VAL A 1 117 ? -14.126 1.933 3.993 1 98.35 117 VAL A CA 1
ATOM 901 C C . VAL A 1 117 ? -13.445 2.048 5.355 1 98.35 117 VAL A C 1
ATOM 903 O O . VAL A 1 117 ? -13.009 1.045 5.924 1 98.35 117 VAL A O 1
ATOM 906 N N . VAL A 1 118 ? -13.374 3.255 5.871 1 96.52 118 VAL A N 1
ATOM 907 C CA . VAL A 1 118 ? -12.856 3.517 7.209 1 96.52 118 VAL A CA 1
ATOM 908 C C . VAL A 1 118 ? -13.929 4.197 8.056 1 96.52 118 VAL A C 1
ATOM 910 O O . VAL A 1 118 ? -14.493 5.217 7.652 1 96.52 118 VAL A O 1
ATOM 913 N N . THR A 1 119 ? -14.172 3.592 9.217 1 93.89 119 THR A N 1
ATOM 914 C CA . THR A 1 119 ? -15.215 4.133 10.081 1 93.89 119 THR A CA 1
ATOM 915 C C . THR A 1 119 ? -14.683 4.363 11.492 1 93.89 119 THR A C 1
ATOM 917 O O . THR A 1 119 ? -13.962 3.522 12.034 1 93.89 119 THR A O 1
ATOM 920 N N . THR A 1 120 ? -14.971 5.526 11.989 1 90.36 120 THR A N 1
ATOM 921 C CA . THR A 1 120 ? -14.746 5.848 13.394 1 90.36 120 THR A CA 1
ATOM 922 C C . THR A 1 120 ? -16.044 6.294 14.061 1 90.36 120 THR A C 1
ATOM 924 O O . THR A 1 120 ? -17.097 6.332 13.42 1 90.36 120 THR A O 1
ATOM 927 N N . ALA A 1 121 ? -15.952 6.577 15.349 1 85.65 121 ALA A N 1
ATOM 928 C CA . ALA A 1 121 ? -17.134 7.021 16.082 1 85.65 121 ALA A CA 1
ATOM 929 C C . ALA A 1 121 ? -17.669 8.334 15.518 1 85.65 121 ALA A C 1
ATOM 931 O O . ALA A 1 121 ? -18.87 8.603 15.587 1 85.65 121 ALA A O 1
ATOM 932 N N . VAL A 1 122 ? -16.773 9.037 14.934 1 84.68 122 VAL A N 1
ATOM 933 C CA . VAL A 1 122 ? -17.148 10.403 14.585 1 84.68 122 VAL A CA 1
ATOM 934 C C . VAL A 1 122 ? -17.464 10.488 13.094 1 84.68 122 VAL A C 1
ATOM 936 O O . VAL A 1 122 ? -18.041 11.474 12.63 1 84.68 122 VAL A O 1
ATOM 939 N N . GLY A 1 123 ? -16.992 9.497 12.265 1 90.44 123 GLY A N 1
ATOM 940 C CA . GLY A 1 123 ? -17.283 9.629 10.846 1 90.44 123 GLY A CA 1
ATOM 941 C C . GLY A 1 123 ? -16.782 8.457 10.022 1 90.44 123 GLY A C 1
ATOM 942 O O . GLY A 1 123 ? -16.435 7.409 10.571 1 90.44 123 GLY A O 1
ATOM 943 N N . MET A 1 124 ? -16.97 8.637 8.678 1 93.65 124 MET A N 1
ATOM 944 C CA . MET A 1 124 ? -16.623 7.591 7.72 1 93.65 124 MET A CA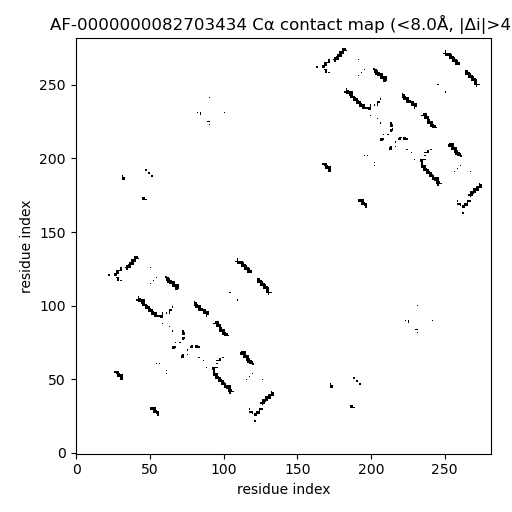 1
ATOM 945 C C . MET A 1 124 ? -15.941 8.183 6.491 1 93.65 124 MET A C 1
ATOM 947 O O . MET A 1 124 ? -16.288 9.28 6.051 1 93.65 124 MET A O 1
ATOM 951 N N . ALA A 1 125 ? -14.954 7.504 5.997 1 95.64 125 ALA A N 1
ATOM 952 C CA . ALA A 1 125 ? -14.31 7.857 4.734 1 95.64 125 ALA A CA 1
ATOM 953 C C . ALA A 1 125 ? -14.253 6.657 3.793 1 95.64 125 ALA A C 1
ATOM 955 O O . ALA A 1 125 ? -14.245 5.508 4.242 1 95.64 125 ALA A O 1
ATOM 956 N N . GLN A 1 126 ? -14.277 6.952 2.462 1 98.18 126 GLN A N 1
ATOM 957 C CA . GLN A 1 126 ? -14.235 5.876 1.477 1 98.18 126 GLN A CA 1
ATOM 958 C C . GLN A 1 126 ? -13.252 6.197 0.354 1 98.18 126 GLN A C 1
ATOM 960 O O . GLN A 1 126 ? -13.115 7.354 -0.046 1 98.18 126 GLN A O 1
ATOM 965 N N . LYS A 1 127 ? -12.577 5.227 -0.117 1 98.6 127 LYS A N 1
ATOM 966 C CA . LYS A 1 127 ? -11.728 5.262 -1.304 1 98.6 127 LYS A CA 1
ATOM 967 C C . LYS A 1 127 ? -12.197 4.249 -2.344 1 98.6 127 LYS A C 1
ATOM 969 O O . LYS A 1 127 ? -12.454 3.088 -2.017 1 98.6 127 LYS A O 1
ATOM 974 N N . HIS A 1 128 ? -12.35 4.672 -3.591 1 98.86 128 HIS A N 1
ATOM 975 C CA . HIS A 1 128 ? -12.799 3.823 -4.689 1 98.86 128 HIS A CA 1
ATOM 976 C C . HIS A 1 128 ? -11.68 3.592 -5.699 1 98.86 128 HIS A C 1
ATOM 978 O O . HIS A 1 128 ? -11.066 4.546 -6.182 1 98.86 128 HIS A O 1
ATOM 984 N N . ILE A 1 129 ? -11.475 2.331 -5.99 1 98.76 129 ILE A N 1
ATOM 985 C CA . ILE A 1 129 ? -10.44 1.971 -6.953 1 98.76 129 ILE A CA 1
ATOM 986 C C . ILE A 1 129 ? -11.052 1.154 -8.088 1 98.76 129 ILE A C 1
ATOM 988 O O . ILE A 1 129 ? -11.779 0.188 -7.844 1 98.76 129 ILE A O 1
ATOM 992 N N . THR A 1 130 ? -10.794 1.53 -9.232 1 98.69 130 THR A N 1
ATOM 993 C CA . THR A 1 130 ? -11.148 0.756 -10.417 1 98.69 130 THR A CA 1
ATOM 994 C C . THR A 1 130 ? -9.9 0.387 -11.215 1 98.69 130 THR A C 1
ATOM 996 O O . THR A 1 130 ? -8.822 0.938 -10.981 1 98.69 130 THR A O 1
ATOM 999 N N . LEU A 1 131 ? -10.076 -0.572 -12.149 1 97.8 131 LEU A N 1
ATOM 1000 C CA . LEU A 1 131 ? -8.947 -1.067 -12.929 1 97.8 131 LEU A CA 1
ATOM 1001 C C . LEU A 1 131 ? -9.194 -0.88 -14.422 1 97.8 131 LEU A C 1
ATOM 1003 O O . LEU A 1 131 ? -10.334 -0.971 -14.883 1 97.8 131 LEU A O 1
ATOM 1007 N N . ALA A 1 132 ? -8.088 -0.571 -15.079 1 95.94 132 ALA A N 1
ATOM 1008 C CA . ALA A 1 132 ? -8.114 -0.48 -16.536 1 95.94 132 ALA A CA 1
ATOM 1009 C C . ALA A 1 132 ? -6.918 -1.202 -17.152 1 95.94 132 ALA A C 1
ATOM 1011 O O . ALA A 1 132 ? -5.827 -1.211 -16.577 1 95.94 132 ALA A O 1
ATOM 1012 N N . THR A 1 133 ? -7.042 -1.871 -18.335 1 91.33 133 THR A N 1
ATOM 1013 C CA . THR A 1 133 ? -5.962 -2.601 -18.989 1 91.33 133 THR A CA 1
ATOM 1014 C C . THR A 1 133 ? -5.002 -1.64 -19.683 1 91.33 133 THR A C 1
ATOM 1016 O O . THR A 1 133 ? -5.415 -0.588 -20.175 1 91.33 133 THR A O 1
ATOM 1019 N N . THR A 1 134 ? -3.738 -2.011 -19.669 1 81.69 134 THR A N 1
ATOM 1020 C CA . THR A 1 134 ? -2.741 -1.265 -20.428 1 81.69 134 THR A CA 1
ATOM 1021 C C . THR A 1 134 ? -2.875 -1.549 -21.922 1 81.69 134 THR A C 1
ATOM 1023 O O . THR A 1 134 ? -3.004 -2.705 -22.33 1 81.69 134 THR A O 1
ATOM 1026 N N . ILE A 1 135 ? -3.482 -0.692 -22.826 1 66.64 135 ILE A N 1
ATOM 1027 C CA . ILE A 1 135 ? -3.588 -0.898 -24.266 1 66.64 135 ILE A CA 1
ATOM 1028 C C . ILE A 1 135 ? -2.194 -0.931 -24.888 1 66.64 135 ILE A C 1
ATOM 1030 O O . ILE A 1 135 ? -1.419 0.017 -24.739 1 66.64 135 ILE A O 1
ATOM 1034 N N . SER A 1 136 ? -1.524 -2.046 -24.982 1 55.69 136 SER A N 1
ATOM 1035 C CA . SER A 1 136 ? -0.398 -2.045 -25.91 1 55.69 136 SER A CA 1
ATOM 1036 C C . SER A 1 136 ? -0.804 -1.486 -27.27 1 55.69 136 SER A C 1
ATOM 1038 O O . SER A 1 136 ? -1.873 -1.815 -27.788 1 55.69 136 SER A O 1
ATOM 1040 N N . GLY A 1 137 ? -0.551 -0.271 -27.538 1 47.83 137 GLY A N 1
ATOM 1041 C CA . GLY A 1 137 ? -0.733 0.317 -28.855 1 47.83 137 GLY A CA 1
ATOM 1042 C C . GLY A 1 137 ? -0.55 -0.68 -29.984 1 47.83 137 GLY A C 1
ATOM 1043 O O . GLY A 1 137 ? 0.393 -1.474 -29.971 1 47.83 137 GLY A O 1
ATOM 1044 N N . CYS A 1 138 ? -1.577 -1.096 -30.659 1 44.87 138 CYS A N 1
ATOM 1045 C CA . CYS A 1 138 ? -1.511 -1.653 -32.006 1 44.87 138 CYS A CA 1
ATOM 1046 C C . CYS A 1 138 ? -0.538 -0.865 -32.875 1 44.87 138 CYS A C 1
ATOM 1048 O O . CYS A 1 138 ? -0.683 0.348 -33.032 1 44.87 138 CYS A O 1
ATOM 1050 N N . SER A 1 139 ? 0.765 -1.256 -32.938 1 39.69 139 SER A N 1
ATOM 1051 C CA . SER A 1 139 ? 1.548 -0.777 -34.072 1 39.69 139 SER A CA 1
ATOM 1052 C C . SER A 1 139 ? 0.714 -0.751 -35.349 1 39.69 139 SER A C 1
ATOM 1054 O O . SER A 1 139 ? 0.251 -1.794 -35.815 1 39.69 139 SER A O 1
ATOM 1056 N N . LYS A 1 140 ? -0.083 0.159 -35.669 1 33.91 140 LYS A N 1
ATOM 1057 C CA . LYS A 1 140 ? -0.468 0.421 -37.053 1 33.91 140 LYS A CA 1
ATOM 1058 C C . LYS A 1 140 ? 0.756 0.47 -37.964 1 33.91 140 LYS A C 1
ATOM 1060 O O . LYS A 1 140 ? 1.556 1.404 -37.888 1 33.91 140 LYS A O 1
ATOM 1065 N N . ASN A 1 141 ? 1.548 -0.648 -37.808 1 27.15 141 ASN A N 1
ATOM 1066 C CA . ASN A 1 141 ? 2.106 -0.702 -39.156 1 27.15 141 ASN A CA 1
ATOM 1067 C C . ASN A 1 141 ? 1.051 -1.102 -40.183 1 27.15 141 ASN A C 1
ATOM 1069 O O . ASN A 1 141 ? 0.322 -2.075 -39.984 1 27.15 141 ASN A O 1
ATOM 1073 N N . MET B 1 1 ? 71.228 -45.918 5.424 1 27.07 1 MET B N 1
ATOM 1074 C CA . MET B 1 1 ? 70.585 -45.945 4.113 1 27.07 1 MET B CA 1
ATOM 1075 C C . MET B 1 1 ? 69.125 -45.517 4.213 1 27.07 1 MET B C 1
ATOM 1077 O O . MET B 1 1 ? 68.348 -45.723 3.28 1 27.07 1 MET B O 1
ATOM 1081 N N . LYS B 1 2 ? 68.562 -45.298 5.501 1 32.26 2 LYS B N 1
ATOM 1082 C CA . LYS B 1 2 ? 67.11 -45.242 5.638 1 32.26 2 LYS B CA 1
ATOM 1083 C C . LYS B 1 2 ? 66.536 -44.029 4.912 1 32.26 2 LYS B C 1
ATOM 1085 O O . LYS B 1 2 ? 66.859 -42.887 5.247 1 32.26 2 LYS B O 1
ATOM 1090 N N . LEU B 1 3 ? 66.243 -44.133 3.602 1 32.8 3 LEU B N 1
ATOM 1091 C CA . LEU B 1 3 ? 65.63 -43.171 2.693 1 32.8 3 LEU B CA 1
ATOM 1092 C C . LEU B 1 3 ? 64.245 -42.765 3.184 1 32.8 3 LEU B C 1
ATOM 1094 O O . LEU B 1 3 ? 63.382 -43.619 3.399 1 32.8 3 LEU B O 1
ATOM 1098 N N . LEU B 1 4 ? 64.124 -41.692 4.026 1 40.63 4 LEU B N 1
ATOM 1099 C CA . LEU B 1 4 ? 62.949 -40.905 4.381 1 40.63 4 LEU B CA 1
ATOM 1100 C C . LEU B 1 4 ? 62.075 -40.65 3.157 1 40.63 4 LEU B C 1
ATOM 1102 O O . LEU B 1 4 ? 62.51 -40.003 2.203 1 40.63 4 LEU B O 1
ATOM 1106 N N . SER B 1 5 ? 61.31 -41.644 2.703 1 38.74 5 SER B N 1
ATOM 1107 C CA . SER B 1 5 ? 60.309 -41.565 1.644 1 38.74 5 SER B CA 1
ATOM 1108 C C . SER B 1 5 ? 59.364 -40.388 1.864 1 38.74 5 SER B C 1
ATOM 1110 O O . SER B 1 5 ? 58.803 -40.23 2.95 1 38.74 5 SER B O 1
ATOM 1112 N N . VAL B 1 6 ? 59.679 -39.174 1.371 1 43.43 6 VAL B N 1
ATOM 1113 C CA . VAL B 1 6 ? 58.822 -38.002 1.232 1 43.43 6 VAL B CA 1
ATOM 1114 C C . VAL B 1 6 ? 57.501 -38.401 0.579 1 43.43 6 VAL B C 1
ATOM 1116 O O . VAL B 1 6 ? 57.474 -38.799 -0.588 1 43.43 6 VAL B O 1
ATOM 1119 N N . VAL B 1 7 ? 56.569 -39.079 1.24 1 39.28 7 VAL B N 1
ATOM 1120 C CA . VAL B 1 7 ? 55.209 -39.335 0.777 1 39.28 7 VAL B CA 1
ATOM 1121 C C . VAL B 1 7 ? 54.553 -38.024 0.351 1 39.28 7 VAL B C 1
ATOM 1123 O O . VAL B 1 7 ? 54.394 -37.11 1.162 1 39.28 7 VAL B O 1
ATOM 1126 N N . LYS B 1 8 ? 54.803 -37.484 -0.918 1 38.91 8 LYS B N 1
ATOM 1127 C CA . LYS B 1 8 ? 54.023 -36.382 -1.472 1 38.91 8 LYS B CA 1
ATOM 1128 C C . LYS B 1 8 ? 52.534 -36.717 -1.491 1 38.91 8 LYS B C 1
ATOM 1130 O O . LYS B 1 8 ? 52.106 -37.623 -2.209 1 38.91 8 LYS B O 1
ATOM 1135 N N . ALA B 1 9 ? 51.823 -36.728 -0.345 1 41.74 9 ALA B N 1
ATOM 1136 C CA . ALA B 1 9 ? 50.366 -36.809 -0.395 1 41.74 9 ALA B CA 1
ATOM 1137 C C . ALA B 1 9 ? 49.792 -35.779 -1.364 1 41.74 9 ALA B C 1
ATOM 1139 O O . ALA B 1 9 ? 49.974 -34.573 -1.176 1 41.74 9 ALA B O 1
ATOM 1140 N N . LEU B 1 10 ? 49.771 -36.062 -2.673 1 41.74 10 LEU B N 1
ATOM 1141 C CA . LEU B 1 10 ? 48.953 -35.242 -3.559 1 41.74 10 LEU B CA 1
ATOM 1142 C C . LEU B 1 10 ? 47.528 -35.124 -3.029 1 41.74 10 LEU B C 1
ATOM 1144 O O . LEU B 1 10 ? 46.832 -36.13 -2.879 1 41.74 10 LEU B O 1
ATOM 1148 N N . GLY B 1 11 ? 47.23 -34.149 -2.144 1 35.61 11 GLY B N 1
ATOM 1149 C CA . GLY B 1 11 ? 45.861 -33.791 -1.806 1 35.61 11 GLY B CA 1
ATOM 1150 C C . GLY B 1 11 ? 44.956 -33.682 -3.019 1 35.61 11 GLY B C 1
ATOM 1151 O O . GLY B 1 11 ? 45.313 -33.045 -4.011 1 35.61 11 GLY B O 1
ATOM 1152 N N . SER B 1 12 ? 44.249 -34.732 -3.388 1 43.5 12 SER B N 1
ATOM 1153 C CA . SER B 1 12 ? 43.158 -34.637 -4.353 1 43.5 12 SER B CA 1
ATOM 1154 C C . SER B 1 12 ? 42.256 -33.445 -4.051 1 43.5 12 SER B C 1
ATOM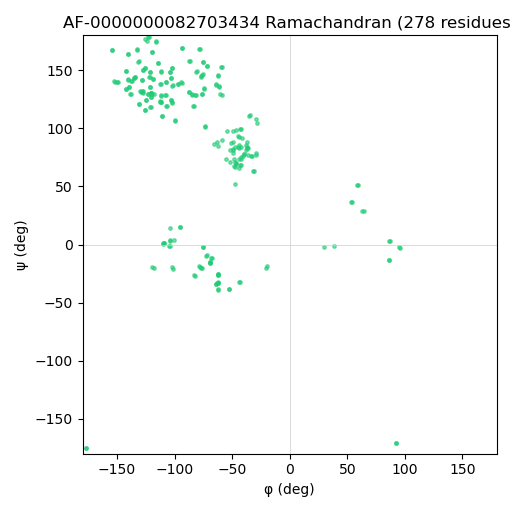 1156 O O . SER B 1 12 ? 41.631 -33.385 -2.99 1 43.5 12 SER B O 1
ATOM 1158 N N . LEU B 1 13 ? 42.632 -32.24 -4.517 1 39.76 13 LEU B N 1
ATOM 1159 C CA . LEU B 1 13 ? 41.657 -31.155 -4.539 1 39.76 13 LEU B CA 1
ATOM 1160 C C . LEU B 1 13 ? 40.338 -31.621 -5.146 1 39.76 13 LEU B C 1
ATOM 1162 O O . LEU B 1 13 ? 40.268 -31.909 -6.343 1 39.76 13 LEU B O 1
ATOM 1166 N N . CYS B 1 14 ? 39.598 -32.44 -4.451 1 38.41 14 CYS B N 1
ATOM 1167 C CA . CYS B 1 14 ? 38.218 -32.675 -4.861 1 38.41 14 CYS B CA 1
ATOM 1168 C C . CYS B 1 14 ? 37.533 -31.369 -5.244 1 38.41 14 CYS B C 1
ATOM 1170 O O . CYS B 1 14 ? 37.238 -30.541 -4.38 1 38.41 14 CYS B O 1
ATOM 1172 N N . LEU B 1 15 ? 38.011 -30.827 -6.366 1 38.62 15 LEU B N 1
ATOM 1173 C CA . LEU B 1 15 ? 37.152 -29.781 -6.91 1 38.62 15 LEU B CA 1
ATOM 1174 C C . LEU B 1 15 ? 35.702 -30.247 -6.978 1 38.62 15 LEU B C 1
ATOM 1176 O O . LEU B 1 15 ? 35.354 -31.086 -7.812 1 38.62 15 LEU B O 1
ATOM 1180 N N . VAL B 1 16 ? 35.048 -30.453 -5.826 1 41.77 16 VAL B N 1
ATOM 1181 C CA . VAL B 1 16 ? 33.594 -30.548 -5.904 1 41.77 16 VAL B CA 1
ATOM 1182 C C . VAL B 1 16 ? 33.06 -29.514 -6.892 1 41.77 16 VAL B C 1
ATOM 1184 O O . VAL B 1 16 ? 33.2 -28.308 -6.674 1 41.77 16 VAL B O 1
ATOM 1187 N N . PHE B 1 17 ? 33.168 -29.792 -8.155 1 42.1 17 PHE B N 1
ATOM 1188 C CA . PHE B 1 17 ? 32.277 -29.044 -9.034 1 42.1 17 PHE B CA 1
ATOM 1189 C C . PHE B 1 17 ? 30.878 -28.954 -8.436 1 42.1 17 PHE B C 1
ATOM 1191 O O . PHE B 1 17 ? 30.159 -29.953 -8.372 1 42.1 17 PHE B O 1
ATOM 1198 N N . ALA B 1 18 ? 30.692 -28.138 -7.42 1 42.13 18 ALA B N 1
ATOM 1199 C CA . ALA B 1 18 ? 29.297 -27.784 -7.171 1 42.13 18 ALA B CA 1
ATOM 1200 C C . ALA B 1 18 ? 28.527 -27.635 -8.48 1 42.13 18 ALA B C 1
ATOM 1202 O O . ALA B 1 18 ? 28.935 -26.877 -9.364 1 42.13 18 ALA B O 1
ATOM 1203 N N . SER B 1 19 ? 27.963 -28.674 -9.007 1 46.09 19 SER B N 1
ATOM 1204 C CA . SER B 1 19 ? 26.944 -28.482 -10.033 1 46.09 19 SER B CA 1
ATOM 1205 C C . SER B 1 19 ? 26.145 -27.206 -9.787 1 46.09 19 SER B C 1
ATOM 1207 O O . SER B 1 19 ? 25.492 -27.067 -8.75 1 46.09 19 SER B O 1
ATOM 1209 N N . GLY B 1 20 ? 26.708 -26.051 -10.088 1 44.15 20 GLY B N 1
ATOM 1210 C CA . GLY B 1 20 ? 25.833 -24.895 -10.198 1 44.15 20 GLY B CA 1
ATOM 1211 C C . GLY B 1 20 ? 24.44 -25.245 -10.686 1 44.15 20 GLY B C 1
ATOM 1212 O O . GLY B 1 20 ? 24.243 -25.519 -11.872 1 44.15 20 GLY B O 1
ATOM 1213 N N . TYR B 1 21 ? 23.677 -25.991 -10.03 1 46.61 21 TYR B N 1
ATOM 1214 C CA . TYR B 1 21 ? 22.29 -25.992 -10.481 1 46.61 21 TYR B CA 1
ATOM 1215 C C . TYR B 1 21 ? 21.883 -24.617 -10.998 1 46.61 21 TYR B C 1
ATOM 1217 O O . TYR B 1 21 ? 22.285 -23.594 -10.439 1 46.61 21 TYR B O 1
ATOM 1225 N N . PRO B 1 22 ? 21.649 -24.381 -12.183 1 45.07 22 PRO B N 1
ATOM 1226 C CA . PRO B 1 22 ? 21.138 -23.086 -12.64 1 45.07 22 PRO B CA 1
ATOM 1227 C C . PRO B 1 22 ? 20.137 -22.47 -11.665 1 45.07 22 PRO B C 1
ATOM 1229 O O . PRO B 1 22 ? 19.202 -23.145 -11.226 1 45.07 22 PRO B O 1
ATOM 1232 N N . VAL B 1 23 ? 20.551 -21.752 -10.591 1 50.61 23 VAL B N 1
ATOM 1233 C CA . VAL B 1 23 ? 19.551 -20.942 -9.905 1 50.61 23 VAL B CA 1
ATOM 1234 C C . VAL B 1 23 ? 18.481 -20.491 -10.897 1 50.61 23 VAL B C 1
ATOM 1236 O O . VAL B 1 23 ? 18.772 -19.749 -11.839 1 50.61 23 VAL B O 1
ATOM 1239 N N . SER B 1 24 ? 17.582 -21.279 -11.285 1 50.76 24 SER B N 1
ATOM 1240 C CA . SER B 1 24 ? 16.502 -20.897 -12.189 1 50.76 24 SER B CA 1
ATOM 1241 C C . SER B 1 24 ? 15.941 -19.525 -11.831 1 50.76 24 SER B C 1
ATOM 1243 O O . SER B 1 24 ? 15.723 -19.225 -10.655 1 50.76 24 SER B O 1
ATOM 1245 N N . GLU B 1 25 ? 16.33 -18.429 -12.528 1 54.84 25 GLU B N 1
ATOM 1246 C CA . GLU B 1 25 ? 15.703 -17.111 -12.483 1 54.84 25 GLU B CA 1
ATOM 1247 C C . GLU B 1 25 ? 14.276 -17.197 -11.95 1 54.84 25 GLU B C 1
ATOM 1249 O O . GLU B 1 25 ? 13.791 -16.264 -11.307 1 54.84 25 GLU B O 1
ATOM 1254 N N . ALA B 1 26 ? 13.719 -18.389 -11.99 1 59.99 26 ALA B N 1
ATOM 1255 C CA . ALA B 1 26 ? 12.34 -18.661 -11.594 1 59.99 26 ALA B CA 1
ATOM 1256 C C . ALA B 1 26 ? 12.18 -18.591 -10.078 1 59.99 26 ALA B C 1
ATOM 1258 O O . ALA B 1 26 ? 11.086 -18.326 -9.574 1 59.99 26 ALA B O 1
ATOM 1259 N N . ASP B 1 27 ? 13.416 -18.503 -9.381 1 72.39 27 ASP B N 1
ATOM 1260 C CA . ASP B 1 27 ? 13.288 -18.603 -7.93 1 72.39 27 ASP B CA 1
ATOM 1261 C C . ASP B 1 27 ? 13.57 -17.26 -7.26 1 72.39 27 ASP B C 1
ATOM 1263 O O . ASP B 1 27 ? 13.472 -17.138 -6.037 1 72.39 27 ASP B O 1
ATOM 1267 N N . SER B 1 28 ? 13.835 -16.298 -8.09 1 85.49 28 SER B N 1
ATOM 1268 C CA . SER B 1 28 ? 14.109 -14.981 -7.523 1 85.49 28 SER B CA 1
ATOM 1269 C C . SER B 1 28 ? 12.827 -14.304 -7.051 1 85.49 28 SER B C 1
ATOM 1271 O O . SER B 1 28 ? 11.75 -14.556 -7.595 1 85.49 28 SER B O 1
ATOM 1273 N N . PRO B 1 29 ? 13.017 -13.527 -5.961 1 91.63 29 PRO B N 1
ATOM 1274 C CA . PRO B 1 29 ? 11.81 -12.81 -5.543 1 91.63 29 PRO B CA 1
ATOM 1275 C C . PRO B 1 29 ? 11.268 -11.885 -6.63 1 91.63 29 PRO B C 1
ATOM 1277 O O . PRO B 1 29 ? 12.015 -11.463 -7.517 1 91.63 29 PRO B O 1
ATOM 1280 N N . GLU B 1 30 ? 9.991 -11.715 -6.516 1 93.4 30 GLU B N 1
ATOM 1281 C CA . GLU B 1 30 ? 9.324 -10.851 -7.486 1 93.4 30 GLU B CA 1
ATOM 1282 C C . GLU B 1 30 ? 8.522 -9.755 -6.789 1 93.4 30 GLU B C 1
ATOM 1284 O O . GLU B 1 30 ? 7.581 -10.044 -6.047 1 93.4 30 GLU B O 1
ATOM 1289 N N . ILE B 1 31 ? 8.947 -8.535 -7.027 1 95.88 31 ILE B N 1
ATOM 1290 C CA . ILE B 1 31 ? 8.164 -7.419 -6.508 1 95.88 31 ILE B CA 1
ATOM 1291 C C . ILE B 1 31 ? 6.924 -7.212 -7.375 1 95.88 31 ILE B C 1
ATOM 1293 O O . ILE B 1 31 ? 7.013 -7.196 -8.605 1 95.88 31 ILE B O 1
ATOM 1297 N N . ILE B 1 32 ? 5.826 -7.132 -6.745 1 96.28 32 ILE B N 1
ATOM 1298 C CA . ILE B 1 32 ? 4.555 -6.994 -7.448 1 96.28 32 ILE B CA 1
ATOM 1299 C C . ILE B 1 32 ? 4.414 -5.572 -7.985 1 96.28 32 ILE B C 1
ATOM 1301 O O . ILE B 1 32 ? 4.594 -4.602 -7.246 1 96.28 32 ILE B O 1
ATOM 1305 N N . GLY B 1 33 ? 3.995 -5.485 -9.225 1 94.4 33 GLY B N 1
ATOM 1306 C CA . GLY B 1 33 ? 3.866 -4.185 -9.865 1 94.4 33 GLY B CA 1
ATOM 1307 C C . GLY B 1 33 ? 5.114 -3.765 -10.619 1 94.4 33 GLY B C 1
ATOM 1308 O O . GLY B 1 33 ? 6.047 -4.556 -10.775 1 94.4 33 GLY B O 1
ATOM 1309 N N . PRO B 1 34 ? 5.145 -2.55 -11.061 1 94.4 34 PRO B N 1
ATOM 1310 C CA . PRO B 1 34 ? 6.257 -2.067 -11.883 1 94.4 34 PRO B CA 1
ATOM 1311 C C . PRO B 1 34 ? 7.519 -1.795 -11.067 1 94.4 34 PRO B C 1
ATOM 1313 O O . PRO B 1 34 ? 7.432 -1.444 -9.888 1 94.4 34 PRO B O 1
ATOM 1316 N N . ASP B 1 35 ? 8.648 -1.827 -11.753 1 95.72 35 ASP B N 1
ATOM 1317 C CA . ASP B 1 35 ? 9.938 -1.626 -11.101 1 95.72 35 ASP B CA 1
ATOM 1318 C C . ASP B 1 35 ? 10.24 -0.14 -10.927 1 95.72 35 ASP B C 1
ATOM 1320 O O . ASP B 1 35 ? 11.068 0.237 -10.095 1 95.72 35 ASP B O 1
ATOM 1324 N N . HIS B 1 36 ? 9.657 0.63 -11.829 1 97.01 36 HIS B N 1
ATOM 1325 C CA . HIS B 1 36 ? 9.831 2.076 -11.762 1 97.01 36 HIS B CA 1
ATOM 1326 C C . HIS B 1 36 ? 8.485 2.794 -11.775 1 97.01 36 HIS B C 1
ATOM 1328 O O . HIS B 1 36 ? 7.63 2.504 -12.614 1 97.01 36 HIS B O 1
ATOM 1334 N N . ILE B 1 37 ? 8.405 3.688 -10.783 1 96.15 37 ILE B N 1
ATOM 1335 C CA . ILE B 1 37 ? 7.152 4.426 -10.671 1 96.15 37 ILE B CA 1
ATOM 1336 C C . ILE B 1 37 ? 7.442 5.889 -10.342 1 96.15 37 ILE B C 1
ATOM 1338 O O . ILE B 1 37 ? 8.32 6.186 -9.53 1 96.15 37 ILE B O 1
ATOM 1342 N N . GLN B 1 38 ? 6.762 6.73 -11.017 1 97.26 38 GLN B N 1
ATOM 1343 C CA . GLN B 1 38 ? 6.711 8.12 -10.577 1 97.26 38 GLN B CA 1
ATOM 1344 C C . GLN B 1 38 ? 5.314 8.491 -10.087 1 97.26 38 GLN B C 1
ATOM 1346 O O . GLN B 1 38 ? 4.339 8.378 -10.833 1 97.26 38 GLN B O 1
ATOM 1351 N N . LEU B 1 39 ? 5.22 8.913 -8.92 1 96.46 39 LEU B N 1
ATOM 1352 C CA . LEU B 1 39 ? 3.931 9.265 -8.337 1 96.46 39 LEU B CA 1
ATOM 1353 C C . LEU B 1 39 ? 3.725 10.776 -8.344 1 96.46 39 LEU B C 1
ATOM 1355 O O . LEU B 1 39 ? 4.645 11.534 -8.028 1 96.46 39 LEU B O 1
ATOM 1359 N N . LYS B 1 40 ? 2.519 11.146 -8.712 1 94.8 40 LYS B N 1
ATOM 1360 C CA . LYS B 1 40 ? 2.133 12.547 -8.571 1 94.8 40 LYS B CA 1
ATOM 1361 C C . LYS B 1 40 ? 1.625 12.838 -7.162 1 94.8 40 LYS B C 1
ATOM 1363 O O . LYS B 1 40 ? 0.725 12.157 -6.668 1 94.8 40 LYS B O 1
ATOM 1368 N N . VAL B 1 41 ? 2.215 13.89 -6.595 1 95.7 41 VAL B N 1
ATOM 1369 C CA . VAL B 1 41 ? 1.898 14.142 -5.193 1 95.7 41 VAL B CA 1
ATOM 1370 C C . VAL B 1 41 ? 1.756 15.644 -4.957 1 95.7 41 VAL B C 1
ATOM 1372 O O . VAL B 1 41 ? 2.162 16.452 -5.796 1 95.7 41 VAL B O 1
ATOM 1375 N N . ASN B 1 42 ? 1.128 15.944 -3.776 1 93.25 42 ASN B N 1
ATOM 1376 C CA . ASN B 1 42 ? 1.063 17.326 -3.314 1 93.25 42 ASN B CA 1
ATOM 1377 C C . ASN B 1 42 ? 1.987 17.563 -2.122 1 93.25 42 ASN B C 1
ATOM 1379 O O . ASN B 1 42 ? 2.032 16.752 -1.195 1 93.25 42 ASN B O 1
ATOM 1383 N N . SER B 1 43 ? 2.628 18.731 -2.17 1 93.02 43 SER B N 1
ATOM 1384 C CA . SER B 1 43 ? 3.498 19.077 -1.05 1 93.02 43 SER B CA 1
ATOM 1385 C C . SER B 1 43 ? 2.707 19.196 0.248 1 93.02 43 SER B C 1
ATOM 1387 O O . SER B 1 43 ? 1.559 19.645 0.243 1 93.02 43 SER B O 1
ATOM 1389 N N . GLY B 1 44 ? 3.309 18.834 1.284 1 94.25 44 GLY B N 1
ATOM 1390 C CA . GLY B 1 44 ? 2.709 18.998 2.599 1 94.25 44 GLY B CA 1
ATOM 1391 C C . GLY B 1 44 ? 1.804 17.845 2.99 1 94.25 44 GLY B C 1
ATOM 1392 O O . GLY B 1 44 ? 1.434 17.707 4.158 1 94.25 44 GLY B O 1
ATOM 1393 N N . GLU B 1 45 ? 1.446 16.993 2.054 1 93.87 45 GLU B N 1
ATOM 1394 C CA . GLU B 1 45 ? 0.551 15.871 2.321 1 93.87 45 GLU B CA 1
ATOM 1395 C C . GLU B 1 45 ? 1.328 14.65 2.805 1 93.87 45 GLU B C 1
ATOM 1397 O O . GLU B 1 45 ? 2.547 14.576 2.637 1 93.87 45 GLU B O 1
ATOM 1402 N N . ARG B 1 46 ? 0.634 13.773 3.476 1 95.16 46 ARG B N 1
ATOM 1403 C CA . ARG B 1 46 ? 1.201 12.496 3.895 1 95.16 46 ARG B CA 1
ATOM 1404 C C . ARG B 1 46 ? 1.164 11.481 2.757 1 95.16 46 ARG B C 1
ATOM 1406 O O . ARG B 1 46 ? 0.24 11.49 1.94 1 95.16 46 ARG B O 1
ATOM 1413 N N . LEU B 1 47 ? 2.14 10.637 2.8 1 96.84 47 LEU B N 1
ATOM 1414 C CA . LEU B 1 47 ? 2.233 9.627 1.751 1 96.84 47 LEU B CA 1
ATOM 1415 C C . LEU B 1 47 ? 2.713 8.295 2.32 1 96.84 47 LEU B C 1
ATOM 1417 O O . LEU B 1 47 ? 3.627 8.262 3.147 1 96.84 47 LEU B O 1
ATOM 1421 N N . VAL B 1 48 ? 2.09 7.219 1.974 1 97.9 48 VAL B N 1
ATOM 1422 C CA . VAL B 1 48 ? 2.572 5.882 2.303 1 97.9 48 VAL B CA 1
ATOM 1423 C C . VAL B 1 48 ? 2.997 5.157 1.028 1 97.9 48 VAL B C 1
ATOM 1425 O O . VAL B 1 48 ? 2.21 5.033 0.086 1 97.9 48 VAL B O 1
ATOM 1428 N N . LEU B 1 49 ? 4.192 4.726 0.961 1 98.3 49 LEU B N 1
ATOM 1429 C CA . LEU B 1 49 ? 4.699 3.897 -0.127 1 98.3 49 LEU B CA 1
ATOM 1430 C C . LEU B 1 49 ? 4.669 2.421 0.255 1 98.3 49 LEU B C 1
ATOM 1432 O O . LEU B 1 49 ? 4.992 2.062 1.389 1 98.3 49 LEU B O 1
ATOM 1436 N N . HIS B 1 50 ? 4.267 1.585 -0.672 1 98.27 50 HIS B N 1
ATOM 1437 C CA . HIS B 1 50 ? 4.148 0.156 -0.404 1 98.27 50 HIS B CA 1
ATOM 1438 C C . HIS B 1 50 ? 5.068 -0.653 -1.312 1 98.27 50 HIS B C 1
ATOM 1440 O O . HIS B 1 50 ? 5.219 -0.334 -2.493 1 98.27 50 HIS B O 1
ATOM 1446 N N . CYS B 1 51 ? 5.602 -1.658 -0.769 1 98.48 51 CYS B N 1
ATOM 1447 C CA . CYS B 1 51 ? 6.344 -2.676 -1.504 1 98.48 51 CYS B CA 1
ATOM 1448 C C . CYS B 1 51 ? 5.871 -4.075 -1.126 1 98.48 51 CYS B C 1
ATOM 1450 O O . CYS B 1 51 ? 5.878 -4.441 0.051 1 98.48 51 CYS B O 1
ATOM 1452 N N . ASP B 1 52 ? 5.41 -4.826 -2.057 1 96.79 52 ASP B N 1
ATOM 1453 C CA . ASP B 1 52 ? 4.922 -6.194 -1.912 1 96.79 52 ASP B CA 1
ATOM 1454 C C . ASP B 1 52 ? 5.714 -7.156 -2.796 1 96.79 52 ASP B C 1
ATOM 1456 O O . ASP B 1 52 ? 5.94 -6.88 -3.976 1 96.79 52 ASP B O 1
ATOM 1460 N N . ALA B 1 53 ? 6.07 -8.267 -2.235 1 95.92 53 ALA B N 1
ATOM 1461 C CA . ALA B 1 53 ? 6.871 -9.185 -3.041 1 95.92 53 ALA B CA 1
ATOM 1462 C C . ALA B 1 53 ? 6.452 -10.633 -2.803 1 95.92 53 ALA B C 1
ATOM 1464 O O . ALA B 1 53 ? 6.162 -11.023 -1.67 1 95.92 53 ALA B O 1
ATOM 1465 N N . PHE B 1 54 ? 6.465 -11.369 -3.919 1 91.42 54 PHE B N 1
ATOM 1466 C CA . PHE B 1 54 ? 6.296 -12.816 -3.857 1 91.42 54 PHE B CA 1
ATOM 1467 C C . PHE B 1 54 ? 7.619 -13.503 -3.543 1 91.42 54 PHE B C 1
ATOM 1469 O O . PHE B 1 54 ? 8.62 -13.275 -4.225 1 91.42 54 PHE B O 1
ATOM 1476 N N . THR B 1 55 ? 7.833 -14.202 -2.54 1 82.31 55 THR B N 1
ATOM 1477 C CA . THR B 1 55 ? 9.122 -14.782 -2.182 1 82.31 55 THR B CA 1
ATOM 1478 C C . THR B 1 55 ? 9.177 -16.257 -2.568 1 82.31 55 THR B C 1
ATOM 1480 O O . THR B 1 55 ? 10.261 -16.825 -2.717 1 82.31 55 THR B O 1
ATOM 1483 N N . ASN B 1 56 ? 8.344 -16.911 -3.163 1 69.91 56 ASN B N 1
ATOM 1484 C CA . ASN B 1 56 ? 8.354 -18.314 -3.566 1 69.91 56 ASN B CA 1
ATOM 1485 C C . ASN B 1 56 ? 8.999 -19.198 -2.503 1 69.91 56 ASN B C 1
ATOM 1487 O O . ASN B 1 56 ? 9.412 -20.322 -2.792 1 69.91 56 ASN B O 1
ATOM 1491 N N . CYS B 1 57 ? 9.472 -18.697 -1.446 1 66.84 57 CYS B N 1
ATOM 1492 C CA . CYS B 1 57 ? 10.094 -19.451 -0.364 1 66.84 57 CYS B CA 1
ATOM 1493 C C . CYS B 1 57 ? 9.435 -19.131 0.973 1 66.84 57 CYS B C 1
ATOM 1495 O O . CYS B 1 57 ? 8.488 -18.344 1.031 1 66.84 57 CYS B O 1
ATOM 1497 N N . GLU B 1 58 ? 9.972 -19.888 1.971 1 62.42 58 GLU B N 1
ATOM 1498 C CA . GLU B 1 58 ? 9.47 -19.616 3.314 1 62.42 58 GLU B CA 1
ATOM 1499 C C . GLU B 1 58 ? 9.744 -18.172 3.724 1 62.42 58 GLU B C 1
ATOM 1501 O O . GLU B 1 58 ? 10.802 -17.622 3.409 1 62.42 58 GLU B O 1
ATOM 1506 N N . GLU B 1 59 ? 8.745 -17.467 4.187 1 60.01 59 GLU B N 1
ATOM 1507 C CA . GLU B 1 59 ? 8.743 -16.052 4.545 1 60.01 59 GLU B CA 1
ATOM 1508 C C . GLU B 1 59 ? 9.992 -15.682 5.34 1 60.01 59 GLU B C 1
ATOM 1510 O O . GLU B 1 59 ? 10.541 -14.591 5.171 1 60.01 59 GLU B O 1
ATOM 1515 N N . ASP B 1 60 ? 10.424 -16.569 6.053 1 64.28 60 ASP B N 1
ATOM 1516 C CA . ASP B 1 60 ? 11.496 -16.257 6.994 1 64.28 60 ASP B CA 1
ATOM 1517 C C . ASP B 1 60 ? 12.835 -16.118 6.274 1 64.28 60 ASP B C 1
ATOM 1519 O O . ASP B 1 60 ? 13.792 -15.574 6.83 1 64.28 60 ASP B O 1
ATOM 1523 N N . GLU B 1 61 ? 12.783 -16.326 5.061 1 80.34 61 GLU B N 1
ATOM 1524 C CA . GLU B 1 61 ? 14.076 -16.324 4.383 1 80.34 61 GLU B CA 1
ATOM 1525 C C . GLU B 1 61 ? 14.231 -15.093 3.495 1 80.34 61 GLU B C 1
ATOM 1527 O O . GLU B 1 61 ? 15.327 -14.807 3.008 1 80.34 61 GLU B O 1
ATOM 1532 N N . ALA B 1 62 ? 13.255 -14.265 3.492 1 90.66 62 ALA B N 1
ATOM 1533 C CA . ALA B 1 62 ? 13.359 -13.104 2.611 1 90.66 62 ALA B CA 1
ATOM 1534 C C . ALA B 1 62 ? 13.49 -11.815 3.417 1 90.66 62 ALA B C 1
ATOM 1536 O O . ALA B 1 62 ? 12.916 -11.692 4.501 1 90.66 62 ALA B O 1
ATOM 1537 N N . MET B 1 63 ? 14.348 -10.954 2.991 1 94.14 63 MET B N 1
ATOM 1538 C CA . MET B 1 63 ? 14.471 -9.616 3.563 1 94.14 63 MET B CA 1
ATOM 1539 C C . MET B 1 63 ? 13.82 -8.576 2.657 1 94.14 63 MET B C 1
ATOM 1541 O O . MET B 1 63 ? 13.899 -8.677 1.431 1 94.14 63 MET B O 1
ATOM 1545 N N . ILE B 1 64 ? 13.217 -7.629 3.28 1 97.11 64 ILE B N 1
ATOM 1546 C CA . ILE B 1 64 ? 12.622 -6.503 2.568 1 97.11 64 ILE B CA 1
ATOM 1547 C C . ILE B 1 64 ? 12.918 -5.205 3.316 1 97.11 64 ILE B C 1
ATOM 1549 O O . ILE B 1 64 ? 12.746 -5.131 4.535 1 97.11 64 ILE B O 1
ATOM 1553 N N . TYR B 1 65 ? 13.448 -4.171 2.558 1 98.39 65 TYR B N 1
ATOM 1554 C CA . TYR B 1 65 ? 13.77 -2.909 3.215 1 98.39 65 TYR B CA 1
ATOM 1555 C C . TYR B 1 65 ? 13.731 -1.752 2.224 1 98.39 65 TYR B C 1
ATOM 1557 O O . TYR B 1 65 ? 13.694 -1.967 1.01 1 98.39 65 TYR B O 1
ATOM 1565 N N . TRP B 1 66 ? 13.745 -0.55 2.732 1 98.68 66 TRP B N 1
ATOM 1566 C CA . TRP B 1 66 ? 13.687 0.667 1.93 1 98.68 66 TRP B CA 1
ATOM 1567 C C . TRP B 1 66 ? 15.009 1.425 1.996 1 98.68 66 TRP B C 1
ATOM 1569 O O . TRP B 1 66 ? 15.699 1.395 3.018 1 98.68 66 TRP B O 1
ATOM 1579 N N . LEU B 1 67 ? 15.266 2.06 0.966 1 98.63 67 LEU B N 1
ATOM 1580 C CA . LEU B 1 67 ? 16.358 3.024 0.897 1 98.63 67 LEU B CA 1
ATOM 1581 C C . LEU B 1 67 ? 15.87 4.36 0.348 1 98.63 67 LEU B C 1
ATOM 1583 O O . LEU B 1 67 ? 15.053 4.395 -0.575 1 98.63 67 LEU B O 1
ATOM 1587 N N . VAL B 1 68 ? 16.377 5.404 0.889 1 98.39 68 VAL B N 1
ATOM 1588 C CA . VAL B 1 68 ? 16.199 6.759 0.377 1 98.39 68 VAL B CA 1
ATOM 1589 C C . VAL B 1 68 ? 17.525 7.283 -0.169 1 98.39 68 VAL B C 1
ATOM 1591 O O . VAL B 1 68 ? 18.455 7.553 0.594 1 98.39 68 VAL B O 1
ATOM 1594 N N . ASN B 1 69 ? 17.523 7.397 -1.445 1 97.99 69 ASN B N 1
ATOM 1595 C CA . ASN B 1 69 ? 18.772 7.741 -2.116 1 97.99 69 ASN B CA 1
ATOM 1596 C C . ASN B 1 69 ? 19.897 6.786 -1.731 1 97.99 69 ASN B C 1
ATOM 1598 O O . ASN B 1 69 ? 21.012 7.22 -1.435 1 97.99 69 ASN B O 1
ATOM 1602 N N . GLY B 1 70 ? 19.564 5.587 -1.563 1 97.89 70 GLY B N 1
ATOM 1603 C CA . GLY B 1 70 ? 20.571 4.565 -1.322 1 97.89 70 GLY B CA 1
ATOM 1604 C C . GLY B 1 70 ? 20.94 4.424 0.143 1 97.89 70 GLY B C 1
ATOM 1605 O O . GLY B 1 70 ? 21.853 3.673 0.489 1 97.89 70 GLY B O 1
ATOM 1606 N N . THR B 1 71 ? 20.255 5.189 0.971 1 97.85 71 THR B N 1
ATOM 1607 C CA . THR B 1 71 ? 20.548 5.168 2.4 1 97.85 71 THR B CA 1
ATOM 1608 C C . THR B 1 71 ? 19.313 4.763 3.2 1 97.85 71 THR B C 1
ATOM 1610 O O . THR B 1 71 ? 18.19 5.124 2.842 1 97.85 71 THR B O 1
ATOM 1613 N N . PHE B 1 72 ? 19.583 4.071 4.368 1 98.17 72 PHE B N 1
ATOM 1614 C CA . PHE B 1 72 ? 18.462 3.709 5.228 1 98.17 72 PHE B CA 1
ATOM 1615 C C . PHE B 1 72 ? 17.775 4.954 5.775 1 98.17 72 PHE B C 1
ATOM 1617 O O . PHE B 1 72 ? 18.44 5.903 6.196 1 98.17 72 PHE B O 1
ATOM 1624 N N . PRO B 1 73 ? 16.456 4.901 5.764 1 97.34 73 PRO B N 1
ATOM 1625 C CA . PRO B 1 73 ? 15.737 6.095 6.217 1 97.34 73 PRO B CA 1
ATOM 1626 C C . PRO B 1 73 ? 16.203 6.58 7.588 1 97.34 73 PRO B C 1
ATOM 1628 O O . PRO B 1 73 ? 16.287 7.788 7.823 1 97.34 73 PRO B O 1
ATOM 1631 N N . GLU B 1 74 ? 16.512 5.639 8.534 1 95.68 74 GLU B N 1
ATOM 1632 C CA . GLU B 1 74 ? 16.888 5.999 9.898 1 95.68 74 GLU B CA 1
ATOM 1633 C C . GLU B 1 74 ? 18.237 6.712 9.93 1 95.68 74 GLU B C 1
ATOM 1635 O O . GLU B 1 74 ? 18.6 7.319 10.939 1 95.68 74 GLU B O 1
ATOM 1640 N N . GLU B 1 75 ? 18.967 6.694 8.814 1 95.89 75 GLU B N 1
ATOM 1641 C CA . GLU B 1 75 ? 20.295 7.296 8.752 1 95.89 75 GLU B CA 1
ATOM 1642 C C . GLU B 1 75 ? 20.264 8.624 8.001 1 95.89 75 GLU B C 1
ATOM 1644 O O . GLU B 1 75 ? 21.295 9.286 7.858 1 95.89 75 GLU B O 1
ATOM 1649 N N . THR B 1 76 ? 19.127 8.966 7.549 1 94.62 76 THR B N 1
ATOM 1650 C CA . THR B 1 76 ? 19.006 10.205 6.789 1 94.62 76 THR B CA 1
ATOM 1651 C C . THR B 1 76 ? 18.61 11.362 7.7 1 94.62 76 THR B C 1
ATOM 1653 O O . THR B 1 76 ? 18.234 11.15 8.855 1 94.62 76 THR B O 1
ATOM 1656 N N . LEU B 1 77 ? 18.687 12.594 7.185 1 92.25 77 LEU B N 1
ATOM 1657 C CA . LEU B 1 77 ? 18.249 13.778 7.916 1 92.25 77 LEU B CA 1
ATOM 1658 C C . LEU B 1 77 ? 16.732 13.795 8.064 1 92.25 77 LEU B C 1
ATOM 1660 O O . LEU B 1 77 ? 16.194 14.514 8.91 1 92.25 77 LEU B O 1
ATOM 1664 N N . SER B 1 78 ? 16.097 12.94 7.258 1 93.46 78 SER B N 1
ATOM 1665 C CA . SER B 1 78 ? 14.638 12.912 7.253 1 93.46 78 SER B CA 1
ATOM 1666 C C . SER B 1 78 ? 14.102 11.825 8.179 1 93.46 78 SER B C 1
ATOM 1668 O O . SER B 1 78 ? 12.919 11.484 8.125 1 93.46 78 SER B O 1
ATOM 1670 N N . ARG B 1 79 ? 14.826 11.249 9.066 1 92.16 79 ARG B N 1
ATOM 1671 C CA . ARG B 1 79 ? 14.488 10.092 9.889 1 92.16 79 ARG B CA 1
ATOM 1672 C C . ARG B 1 79 ? 13.294 10.39 10.789 1 92.16 79 ARG B C 1
ATOM 1674 O O . ARG B 1 79 ? 12.579 9.475 11.204 1 92.16 79 ARG B O 1
ATOM 1681 N N . GLU B 1 80 ? 13.111 11.64 11.089 1 92.72 80 GLU B N 1
ATOM 1682 C CA . GLU B 1 80 ? 12.002 11.983 11.974 1 92.72 80 GLU B CA 1
ATOM 1683 C C . GLU B 1 80 ? 10.674 11.974 11.224 1 92.72 80 GLU B C 1
ATOM 1685 O O . GLU B 1 80 ? 9.611 11.835 11.834 1 92.72 80 GLU B O 1
ATOM 1690 N N . ARG B 1 81 ? 10.715 12.065 9.921 1 95.4 81 ARG B N 1
ATOM 1691 C CA . ARG B 1 81 ? 9.462 12.212 9.188 1 95.4 81 ARG B CA 1
ATOM 1692 C C . ARG B 1 81 ? 9.24 11.037 8.241 1 95.4 81 ARG B C 1
ATOM 1694 O O . ARG B 1 81 ? 8.135 10.846 7.728 1 95.4 81 ARG B O 1
ATOM 1701 N N . ILE B 1 82 ? 10.283 10.368 7.922 1 97.18 82 ILE B N 1
ATOM 1702 C CA . ILE B 1 82 ? 10.174 9.182 7.079 1 97.18 82 ILE B CA 1
ATOM 1703 C C . ILE B 1 82 ? 10.386 7.928 7.924 1 97.18 82 ILE B C 1
ATOM 1705 O O . ILE B 1 82 ? 11.472 7.715 8.468 1 97.18 82 ILE B O 1
ATOM 1709 N N . VAL B 1 83 ? 9.351 7.101 7.94 1 95.21 83 VAL B N 1
ATOM 1710 C CA . VAL B 1 83 ? 9.362 5.964 8.855 1 95.21 83 VAL B CA 1
ATOM 1711 C C . VAL B 1 83 ? 9.019 4.686 8.094 1 95.21 83 VAL B C 1
ATOM 1713 O O . VAL B 1 83 ? 8.045 4.647 7.338 1 95.21 83 VAL B O 1
ATOM 1716 N N . GLU B 1 84 ? 9.8 3.723 8.321 1 96.57 84 GLU B N 1
ATOM 1717 C CA . GLU B 1 84 ? 9.583 2.415 7.71 1 96.57 84 GLU B CA 1
ATOM 1718 C C . GLU B 1 84 ? 8.794 1.496 8.639 1 96.57 84 GLU B C 1
ATOM 1720 O O . GLU B 1 84 ? 9.027 1.48 9.85 1 96.57 84 GLU B O 1
ATOM 1725 N N . SER B 1 85 ? 7.87 0.724 8.095 1 95.91 85 SER B N 1
ATOM 1726 C CA . SER B 1 85 ? 7.105 -0.234 8.888 1 95.91 85 SER B CA 1
ATOM 1727 C C . SER B 1 85 ? 7.917 -1.494 9.168 1 95.91 85 SER B C 1
ATOM 1729 O O . SER B 1 85 ? 8.983 -1.694 8.583 1 95.91 85 SER B O 1
ATOM 1731 N N . HIS B 1 86 ? 7.355 -2.272 10.085 1 94.38 86 HIS B N 1
ATOM 1732 C CA . HIS B 1 86 ? 7.855 -3.638 10.199 1 94.38 86 HIS B CA 1
ATOM 1733 C C . HIS B 1 86 ? 7.414 -4.486 9.011 1 94.38 86 HIS B C 1
ATOM 1735 O O . HIS B 1 86 ? 6.417 -4.175 8.356 1 94.38 86 HIS B O 1
ATOM 1741 N N . LYS B 1 87 ? 8.233 -5.493 8.765 1 95 87 LYS B N 1
ATOM 1742 C CA . LYS B 1 87 ? 7.836 -6.476 7.761 1 95 87 LYS B CA 1
ATOM 1743 C C . LYS B 1 87 ? 6.541 -7.178 8.162 1 95 87 LYS B C 1
ATOM 1745 O O . LYS B 1 87 ? 6.359 -7.539 9.326 1 95 87 LYS B O 1
ATOM 1750 N N . SER B 1 88 ? 5.643 -7.349 7.236 1 93.15 88 SER B N 1
ATOM 1751 C CA . SER B 1 88 ? 4.423 -8.125 7.435 1 93.15 88 SER B CA 1
ATOM 1752 C C . SER B 1 88 ? 4.19 -9.093 6.279 1 93.15 88 SER B C 1
ATOM 1754 O O . SER B 1 88 ? 4.902 -9.051 5.274 1 93.15 88 SER B O 1
ATOM 1756 N N . THR B 1 89 ? 3.289 -9.998 6.454 1 91.98 89 THR B N 1
ATOM 1757 C CA . THR B 1 89 ? 3.009 -10.993 5.424 1 91.98 89 THR B CA 1
ATOM 1758 C C . THR B 1 89 ? 1.526 -10.993 5.061 1 91.98 89 THR B C 1
ATOM 1760 O O . THR B 1 89 ? 0.689 -10.544 5.847 1 91.98 89 THR B O 1
ATOM 1763 N N . LEU B 1 90 ? 1.295 -11.37 3.854 1 90.44 90 LEU B N 1
ATOM 1764 C CA . LEU B 1 90 ? -0.052 -11.48 3.304 1 90.44 90 LEU B CA 1
ATOM 1765 C C . LEU B 1 90 ? -0.247 -12.823 2.608 1 90.44 90 LEU B C 1
ATOM 1767 O O . LEU B 1 90 ? 0.725 -13.457 2.19 1 90.44 90 LEU B O 1
ATOM 1771 N N . ASP B 1 91 ? -1.477 -13.244 2.474 1 89.97 91 ASP B N 1
ATOM 1772 C CA . ASP B 1 91 ? -1.835 -14.427 1.698 1 89.97 91 ASP B CA 1
ATOM 1773 C C . ASP B 1 91 ? -1.128 -15.67 2.235 1 89.97 91 ASP B C 1
ATOM 1775 O O . ASP B 1 91 ? -0.436 -16.367 1.49 1 89.97 91 ASP B O 1
ATOM 1779 N N . GLN B 1 92 ? -1.258 -15.881 3.534 1 86.49 92 GLN B N 1
ATOM 1780 C CA . GLN B 1 92 ? -0.727 -17.056 4.217 1 86.49 92 GLN B CA 1
ATOM 1781 C C . GLN B 1 92 ? 0.795 -17.106 4.124 1 86.49 92 GLN B C 1
ATOM 1783 O O . GLN B 1 92 ? 1.375 -18.175 3.923 1 86.49 92 GLN B O 1
ATOM 1788 N N . GLY B 1 93 ? 1.455 -15.891 4.03 1 87.29 93 GLY B N 1
ATOM 1789 C CA . GLY B 1 93 ? 2.904 -15.798 4.114 1 87.29 93 GLY B CA 1
ATOM 1790 C C . GLY B 1 93 ? 3.581 -15.78 2.757 1 87.29 93 GLY B C 1
ATOM 1791 O O . GLY B 1 93 ? 4.805 -15.67 2.669 1 87.29 93 GLY B O 1
ATOM 1792 N N . THR B 1 94 ? 2.826 -15.903 1.67 1 88.66 94 THR B N 1
ATOM 1793 C CA . THR B 1 94 ? 3.413 -15.98 0.337 1 88.66 94 THR B CA 1
ATOM 1794 C C . THR B 1 94 ? 3.871 -14.602 -0.132 1 88.66 94 THR B C 1
ATOM 1796 O O . THR B 1 94 ? 4.708 -14.493 -1.031 1 88.66 94 THR B O 1
ATOM 1799 N N . ILE B 1 95 ? 3.33 -13.629 0.473 1 93.01 95 ILE B N 1
ATOM 1800 C CA . ILE B 1 95 ? 3.695 -12.26 0.126 1 93.01 95 ILE B CA 1
ATOM 1801 C C . ILE B 1 95 ? 4.29 -11.559 1.346 1 93.01 95 ILE B C 1
ATOM 1803 O O . ILE B 1 95 ? 3.73 -11.628 2.443 1 93.01 95 ILE B O 1
ATOM 1807 N N . ILE B 1 96 ? 5.425 -10.951 1.159 1 94.78 96 ILE B N 1
ATOM 1808 C CA . ILE B 1 96 ? 5.982 -10.091 2.197 1 94.78 96 ILE B CA 1
ATOM 1809 C C . ILE B 1 96 ? 5.786 -8.626 1.813 1 94.78 96 ILE B C 1
ATOM 1811 O O . ILE B 1 96 ? 5.767 -8.285 0.628 1 94.78 96 ILE B O 1
ATOM 1815 N N . GLN B 1 97 ? 5.619 -7.778 2.789 1 96.04 97 GLN B N 1
ATOM 1816 C CA . GLN B 1 97 ? 5.32 -6.375 2.522 1 96.04 97 GLN B CA 1
ATOM 1817 C C . GLN B 1 97 ? 6.035 -5.462 3.514 1 96.04 97 GLN B C 1
ATOM 1819 O O . GLN B 1 97 ? 6.258 -5.841 4.666 1 96.04 97 GLN B O 1
ATOM 1824 N N . LYS B 1 98 ? 6.357 -4.32 3.101 1 97.29 98 LYS B N 1
ATOM 1825 C CA . LYS B 1 98 ? 6.869 -3.243 3.943 1 97.29 98 LYS B CA 1
ATOM 1826 C C . LYS B 1 98 ? 6.464 -1.877 3.397 1 97.29 98 LYS B C 1
ATOM 1828 O O . LYS B 1 98 ? 6.465 -1.663 2.183 1 97.29 98 LYS B O 1
ATOM 1833 N N . SER B 1 99 ? 6.121 -0.997 4.269 1 98.09 99 SER B N 1
ATOM 1834 C CA . SER B 1 99 ? 5.683 0.336 3.868 1 98.09 99 SER B CA 1
ATOM 1835 C C . SER B 1 99 ? 6.661 1.405 4.344 1 98.09 99 SER B C 1
ATOM 1837 O O . SER B 1 99 ? 7.449 1.169 5.263 1 98.09 99 SER B O 1
ATOM 1839 N N . LEU B 1 100 ? 6.653 2.46 3.705 1 98.31 100 LEU B N 1
ATOM 1840 C CA . LEU B 1 100 ? 7.398 3.661 4.066 1 98.31 100 LEU B CA 1
ATOM 1841 C C . LEU B 1 100 ? 6.469 4.866 4.175 1 98.31 100 LEU B C 1
ATOM 1843 O O . LEU B 1 100 ? 5.77 5.205 3.218 1 98.31 100 LEU B O 1
ATOM 1847 N N . VAL B 1 101 ? 6.48 5.524 5.318 1 97.32 101 VAL B N 1
ATOM 1848 C CA . VAL B 1 101 ? 5.599 6.663 5.556 1 97.32 101 VAL B CA 1
ATOM 1849 C C . VAL B 1 101 ? 6.391 7.963 5.437 1 97.32 101 VAL B C 1
ATOM 1851 O O . VAL B 1 101 ? 7.423 8.13 6.092 1 97.32 101 VAL B O 1
ATOM 1854 N N . LEU B 1 102 ? 5.935 8.786 4.604 1 97.46 102 LEU B N 1
ATOM 1855 C CA . LEU B 1 102 ? 6.352 10.184 4.613 1 97.46 102 LEU B CA 1
ATOM 1856 C C . LEU B 1 102 ? 5.309 11.058 5.302 1 97.46 102 LEU B C 1
ATOM 1858 O O . LEU B 1 102 ? 4.23 11.292 4.755 1 97.46 102 LEU B O 1
ATOM 1862 N N . LYS B 1 103 ? 5.565 11.506 6.45 1 95.3 103 LYS B N 1
ATOM 1863 C CA . LYS B 1 103 ? 4.595 12.228 7.268 1 95.3 103 LYS B CA 1
ATOM 1864 C C . LYS B 1 103 ? 4.154 13.52 6.586 1 95.3 103 LYS B C 1
ATOM 1866 O O . LYS B 1 103 ? 3.027 13.978 6.782 1 95.3 103 LYS B O 1
ATOM 1871 N N . ASN B 1 104 ? 5.07 14.113 5.831 1 95.41 104 ASN B N 1
ATOM 1872 C CA . ASN B 1 104 ? 4.786 15.231 4.938 1 95.41 104 ASN B CA 1
ATOM 1873 C C . ASN B 1 104 ? 5.764 15.276 3.768 1 95.41 104 ASN B C 1
ATOM 1875 O O . ASN B 1 104 ? 6.966 15.075 3.949 1 95.41 104 ASN B O 1
ATOM 1879 N N . ILE B 1 105 ? 5.281 15.578 2.679 1 96.56 105 ILE B N 1
ATOM 1880 C CA . ILE B 1 105 ? 6.124 15.63 1.49 1 96.56 105 ILE B CA 1
ATOM 1881 C C . ILE B 1 105 ? 6.849 16.972 1.43 1 96.56 105 ILE B C 1
ATOM 1883 O O . ILE B 1 105 ? 6.227 18.028 1.571 1 96.56 105 ILE B O 1
ATOM 1887 N N . THR B 1 106 ? 8.116 16.953 1.262 1 96.57 106 THR B N 1
ATOM 1888 C CA . THR B 1 106 ? 8.928 18.161 1.161 1 96.57 106 THR B CA 1
ATOM 1889 C C . THR B 1 106 ? 9.578 18.263 -0.216 1 96.57 106 THR B C 1
ATOM 1891 O O . THR B 1 106 ? 9.522 17.318 -1.006 1 96.57 106 THR B O 1
ATOM 1894 N N . SER B 1 107 ? 10.254 19.394 -0.442 1 95.84 107 SER B N 1
ATOM 1895 C CA . SER B 1 107 ? 10.972 19.596 -1.696 1 95.84 107 SER B CA 1
ATOM 1896 C C . SER B 1 107 ? 12.106 18.588 -1.853 1 95.84 107 SER B C 1
ATOM 1898 O O . SER B 1 107 ? 12.422 18.17 -2.968 1 95.84 107 SER B O 1
ATOM 1900 N N . GLU B 1 108 ? 12.704 18.246 -0.733 1 95.66 108 GLU B N 1
ATOM 1901 C CA . GLU B 1 108 ? 13.77 17.249 -0.761 1 95.66 108 GLU B CA 1
ATOM 1902 C C . GLU B 1 108 ? 13.253 15.901 -1.255 1 95.66 108 GLU B C 1
ATOM 1904 O O . GLU B 1 108 ? 13.948 15.195 -1.989 1 95.66 108 GLU B O 1
ATOM 1909 N N . ASP B 1 109 ? 12.086 15.572 -0.838 1 97.25 109 ASP B N 1
ATOM 1910 C CA . ASP B 1 109 ? 11.491 14.3 -1.238 1 97.25 109 ASP B CA 1
ATOM 1911 C C . ASP B 1 109 ? 11.295 14.237 -2.751 1 97.25 109 ASP B C 1
ATOM 1913 O O . ASP B 1 109 ? 11.422 13.169 -3.355 1 97.25 109 ASP B O 1
ATOM 1917 N N . LEU B 1 110 ? 11.005 15.377 -3.356 1 96.9 110 LEU B N 1
ATOM 1918 C CA . LEU B 1 110 ? 10.758 15.443 -4.792 1 96.9 110 LEU B CA 1
ATOM 1919 C C . LEU B 1 110 ? 12.04 15.181 -5.576 1 96.9 110 LEU B C 1
ATOM 1921 O O . LEU B 1 110 ? 11.991 14.884 -6.772 1 96.9 110 LEU B O 1
ATOM 1925 N N . LYS B 1 111 ? 13.148 15.267 -4.917 1 97.03 111 LYS B N 1
ATOM 1926 C CA . LYS B 1 111 ? 14.445 15.014 -5.539 1 97.03 111 LYS B CA 1
ATOM 1927 C C . LYS B 1 111 ? 14.99 13.647 -5.138 1 97.03 111 LYS B C 1
ATOM 1929 O O . LYS B 1 111 ? 16.121 13.297 -5.485 1 97.03 111 LYS B O 1
ATOM 1934 N N . SER B 1 112 ? 14.27 12.91 -4.417 1 97.91 112 SER B N 1
ATOM 1935 C CA . SER B 1 112 ? 14.746 11.652 -3.851 1 97.91 112 SER B CA 1
ATOM 1936 C C . SER B 1 112 ? 14.209 10.457 -4.632 1 97.91 112 SER B C 1
ATOM 1938 O O . SER B 1 112 ? 13.168 10.552 -5.284 1 97.91 112 SER B O 1
ATOM 1940 N N . THR B 1 113 ? 14.944 9.427 -4.613 1 98.65 113 THR B N 1
ATOM 1941 C CA . THR B 1 113 ? 14.49 8.124 -5.085 1 98.65 113 THR B CA 1
ATOM 1942 C C . THR B 1 113 ? 14.266 7.172 -3.914 1 98.65 113 THR B C 1
ATOM 1944 O O . THR B 1 113 ? 15.134 7.028 -3.05 1 98.65 113 THR B O 1
ATOM 1947 N N . PHE B 1 114 ? 13.15 6.615 -3.91 1 98.83 114 PHE B N 1
ATOM 1948 C CA . PHE B 1 114 ? 12.811 5.613 -2.906 1 98.83 114 PHE B CA 1
ATOM 1949 C C . PHE B 1 114 ? 12.905 4.209 -3.489 1 98.83 114 PHE B C 1
ATOM 1951 O O . PHE B 1 114 ? 12.203 3.881 -4.448 1 98.83 114 PHE B O 1
ATOM 1958 N N . THR B 1 115 ? 13.751 3.414 -2.839 1 98.9 115 THR B N 1
ATOM 1959 C CA . THR B 1 115 ? 14.017 2.093 -3.398 1 98.9 115 THR B CA 1
ATOM 1960 C C . THR B 1 115 ? 13.642 0.999 -2.402 1 98.9 115 THR B C 1
ATOM 1962 O O . THR B 1 115 ? 14.124 0.994 -1.267 1 98.9 115 THR B O 1
ATOM 1965 N N . CYS B 1 116 ? 12.714 0.193 -2.796 1 98.81 116 CYS B N 1
ATOM 1966 C CA . CYS B 1 116 ? 12.436 -1.033 -2.057 1 98.81 116 CYS B CA 1
ATOM 1967 C C . CYS B 1 116 ? 13.319 -2.176 -2.546 1 98.81 116 CYS B C 1
ATOM 1969 O O . CYS B 1 116 ? 13.436 -2.403 -3.752 1 98.81 116 CYS B O 1
ATOM 1971 N N . VAL B 1 117 ? 13.93 -2.845 -1.605 1 98.33 117 VAL B N 1
ATOM 1972 C CA . VAL B 1 117 ? 14.822 -3.949 -1.945 1 98.33 117 VAL B CA 1
ATOM 1973 C C . VAL B 1 117 ? 14.317 -5.238 -1.302 1 98.33 117 VAL B C 1
ATOM 1975 O O . VAL B 1 117 ? 14.033 -5.272 -0.102 1 98.33 117 VAL B O 1
ATOM 1978 N N . VAL B 1 118 ? 14.22 -6.293 -2.094 1 96.48 118 VAL B N 1
ATOM 1979 C CA . VAL B 1 118 ? 13.862 -7.622 -1.608 1 96.48 118 VAL B CA 1
ATOM 1980 C C . VAL B 1 118 ? 14.985 -8.607 -1.923 1 96.48 118 VAL B C 1
ATOM 1982 O O . VAL B 1 118 ? 15.42 -8.716 -3.072 1 96.48 118 VAL B O 1
ATOM 1985 N N . THR B 1 119 ? 15.421 -9.293 -0.87 1 93.9 119 THR B N 1
ATOM 1986 C CA . THR B 1 119 ? 16.523 -10.232 -1.052 1 93.9 119 THR B CA 1
ATOM 1987 C C . THR B 1 119 ? 16.156 -11.609 -0.509 1 93.9 119 THR B C 1
ATOM 1989 O O . THR B 1 119 ? 15.57 -11.721 0.57 1 93.9 119 THR B O 1
ATOM 1992 N N . THR B 1 120 ? 16.416 -12.598 -1.314 1 90.33 120 THR B N 1
ATOM 1993 C CA . THR B 1 120 ? 16.345 -13.991 -0.89 1 90.33 120 THR B CA 1
ATOM 1994 C C . THR B 1 120 ? 17.681 -14.694 -1.114 1 90.33 120 THR B C 1
ATOM 1996 O O . THR B 1 120 ? 18.64 -14.079 -1.586 1 90.33 120 THR B O 1
ATOM 1999 N N . ALA B 1 121 ? 17.731 -15.962 -0.731 1 85.59 121 ALA B N 1
ATOM 2000 C CA . ALA B 1 121 ? 18.96 -16.731 -0.911 1 85.59 121 ALA B CA 1
ATOM 2001 C C . ALA B 1 121 ? 19.324 -16.845 -2.389 1 85.59 121 ALA B C 1
ATOM 2003 O O . ALA B 1 121 ? 20.502 -16.955 -2.738 1 85.59 121 ALA B O 1
ATOM 2004 N N . VAL B 1 122 ? 18.31 -16.737 -3.166 1 84.79 122 VAL B N 1
ATOM 2005 C CA . VAL B 1 122 ? 18.535 -17.073 -4.568 1 84.79 122 VAL B CA 1
ATOM 2006 C C . VAL B 1 122 ? 18.681 -15.795 -5.389 1 84.79 122 VAL B C 1
ATOM 2008 O O . VAL B 1 122 ? 19.163 -15.831 -6.524 1 84.79 122 VAL B O 1
ATOM 2011 N N . GLY B 1 123 ? 18.165 -14.637 -4.88 1 90.44 123 GLY B N 1
ATOM 2012 C CA . GLY B 1 123 ? 18.28 -13.447 -5.707 1 90.44 123 GLY B CA 1
ATOM 2013 C C . GLY B 1 123 ? 17.755 -12.196 -5.029 1 90.44 123 GLY B C 1
ATOM 2014 O O . GLY B 1 123 ? 17.54 -12.185 -3.815 1 90.44 123 GLY B O 1
ATOM 2015 N N . MET B 1 124 ? 17.771 -11.096 -5.845 1 93.61 124 MET B N 1
ATOM 2016 C CA . MET B 1 124 ? 17.376 -9.777 -5.358 1 93.61 124 MET B CA 1
ATOM 2017 C C . MET B 1 124 ? 16.501 -9.059 -6.379 1 93.61 124 MET B C 1
ATOM 2019 O O . MET B 1 124 ? 16.708 -9.196 -7.586 1 93.61 124 MET B O 1
ATOM 2023 N N . ALA B 1 125 ? 15.509 -8.376 -5.902 1 95.59 125 ALA B N 1
ATOM 2024 C CA . ALA B 1 125 ? 14.682 -7.508 -6.737 1 95.59 125 ALA B CA 1
ATOM 2025 C C . ALA B 1 125 ? 14.591 -6.104 -6.147 1 95.59 125 ALA B C 1
ATOM 2027 O O . ALA B 1 125 ? 14.724 -5.924 -4.934 1 95.59 125 ALA B O 1
ATOM 2028 N N . GLN B 1 126 ? 14.423 -5.093 -7.04 1 98.16 126 GLN B N 1
ATOM 2029 C CA . GLN B 1 126 ? 14.33 -3.711 -6.58 1 98.16 126 GLN B CA 1
ATOM 2030 C C . GLN B 1 126 ? 13.191 -2.974 -7.279 1 98.16 126 GLN B C 1
ATOM 2032 O O . GLN B 1 126 ? 12.919 -3.215 -8.457 1 98.16 126 GLN B O 1
ATOM 2037 N N . LYS B 1 127 ? 12.534 -2.139 -6.585 1 98.6 127 LYS B N 1
ATOM 2038 C CA . LYS B 1 127 ? 11.541 -1.193 -7.085 1 98.6 127 LYS B CA 1
ATOM 2039 C C . LYS B 1 127 ? 11.944 0.245 -6.769 1 98.6 127 LYS B C 1
ATOM 2041 O O . LYS B 1 127 ? 12.322 0.555 -5.638 1 98.6 127 LYS B O 1
ATOM 2046 N N . HIS B 1 128 ? 11.914 1.127 -7.755 1 98.86 128 HIS B N 1
ATOM 2047 C CA . HIS B 1 128 ? 12.283 2.531 -7.61 1 98.86 128 HIS B CA 1
ATOM 2048 C C . HIS B 1 128 ? 11.067 3.439 -7.761 1 98.86 128 HIS B C 1
ATOM 2050 O O . HIS B 1 128 ? 10.334 3.344 -8.748 1 98.86 128 HIS B O 1
ATOM 2056 N N . ILE B 1 129 ? 10.908 4.299 -6.775 1 98.77 129 ILE B N 1
ATOM 2057 C CA . ILE B 1 129 ? 9.786 5.231 -6.8 1 98.77 129 ILE B CA 1
ATOM 2058 C C . ILE B 1 129 ? 10.305 6.665 -6.719 1 98.77 129 ILE B C 1
ATOM 2060 O O . ILE B 1 129 ? 11.123 6.988 -5.854 1 98.77 129 ILE B O 1
ATOM 2064 N N . THR B 1 130 ? 9.881 7.457 -7.567 1 98.7 130 THR B N 1
ATOM 2065 C CA . THR B 1 130 ? 10.135 8.892 -7.515 1 98.7 130 THR B CA 1
ATOM 2066 C C . THR B 1 130 ? 8.825 9.67 -7.427 1 98.7 130 THR B C 1
ATOM 2068 O O . THR B 1 130 ? 7.749 9.113 -7.658 1 98.7 130 THR B O 1
ATOM 2071 N N . LEU B 1 131 ? 8.94 10.963 -7.065 1 97.83 131 LEU B N 1
ATOM 2072 C CA . LEU B 1 131 ? 7.757 11.795 -6.875 1 97.83 131 LEU B CA 1
ATOM 2073 C C . LEU B 1 131 ? 7.794 13.011 -7.795 1 97.83 131 LEU B C 1
ATOM 2075 O O . LEU B 1 131 ? 8.869 13.543 -8.085 1 97.83 131 LEU B O 1
ATOM 2079 N N . ALA B 1 132 ? 6.596 13.337 -8.23 1 95.97 132 ALA B N 1
ATOM 2080 C CA . ALA B 1 132 ? 6.427 14.555 -9.019 1 95.97 132 ALA B CA 1
ATOM 2081 C C . ALA B 1 132 ? 5.223 15.358 -8.535 1 95.97 132 ALA B C 1
ATOM 2083 O O . ALA B 1 132 ? 4.216 14.786 -8.113 1 95.97 132 ALA B O 1
ATOM 2084 N N . THR B 1 133 ? 5.245 16.719 -8.534 1 91.35 133 THR B N 1
ATOM 2085 C CA . THR B 1 133 ? 4.151 17.567 -8.074 1 91.35 133 THR B CA 1
ATOM 2086 C C . THR B 1 133 ? 3.041 17.632 -9.12 1 91.35 133 THR B C 1
ATOM 2088 O O . THR B 1 133 ? 3.31 17.58 -10.322 1 91.35 133 THR B O 1
ATOM 2091 N N . THR B 1 134 ? 1.821 17.693 -8.623 1 81.51 134 THR B N 1
ATOM 2092 C CA . THR B 1 134 ? 0.682 17.916 -9.507 1 81.51 134 THR B CA 1
ATOM 2093 C C . THR B 1 134 ? 0.644 19.365 -9.985 1 81.51 134 THR B C 1
ATOM 2095 O O . THR B 1 134 ? 0.803 20.291 -9.187 1 81.51 134 THR B O 1
ATOM 2098 N N . ILE B 1 135 ? 1.078 19.767 -11.229 1 66.45 135 ILE B N 1
ATOM 2099 C CA . ILE B 1 135 ? 1.01 21.13 -11.744 1 66.45 135 ILE B CA 1
ATOM 2100 C C . ILE B 1 135 ? -0.447 21.578 -11.83 1 66.45 135 ILE B C 1
ATOM 2102 O O . ILE B 1 135 ? -1.265 20.926 -12.484 1 66.45 135 ILE B O 1
ATOM 2106 N N . SER B 1 136 ? -1.053 22.084 -10.8 1 54.99 136 SER B N 1
ATOM 2107 C CA . SER B 1 136 ? -2.298 22.784 -11.1 1 54.99 136 SER B CA 1
ATOM 2108 C C . SER B 1 136 ? -2.129 23.731 -12.282 1 54.99 136 SER B C 1
ATOM 2110 O O . SER B 1 136 ? -1.125 24.44 -12.378 1 54.99 136 SER B O 1
ATOM 2112 N N . GLY B 1 137 ? -2.509 23.334 -13.431 1 48.36 137 GLY B N 1
ATOM 2113 C CA . GLY B 1 137 ? -2.562 24.21 -14.59 1 48.36 137 GLY B CA 1
ATOM 2114 C C . GLY B 1 137 ? -2.797 25.665 -14.229 1 48.36 137 GLY B C 1
ATOM 2115 O O . GLY B 1 137 ? -3.661 25.974 -13.406 1 48.36 137 GLY B O 1
ATOM 2116 N N . CYS B 1 138 ? -1.861 26.566 -14.266 1 44.41 138 CYS B N 1
ATOM 2117 C CA . CYS B 1 138 ? -2.048 28.003 -14.429 1 44.41 138 CYS B CA 1
ATOM 2118 C C . CYS B 1 138 ? -3.195 28.299 -15.388 1 44.41 138 CYS B C 1
ATOM 2120 O O . CYS B 1 138 ? -3.156 27.896 -16.552 1 44.41 138 CYS B O 1
ATOM 2122 N N . SER B 1 139 ? -4.48 28.299 -14.933 1 39.53 139 SER B N 1
ATOM 2123 C CA . SER B 1 139 ? -5.45 29.039 -15.734 1 39.53 139 SER B CA 1
ATOM 2124 C C . SER B 1 139 ? -4.831 30.302 -16.323 1 39.53 139 SER B C 1
ATOM 2126 O O . SER B 1 139 ? -4.43 31.205 -15.586 1 39.53 139 SER B O 1
ATOM 2128 N N 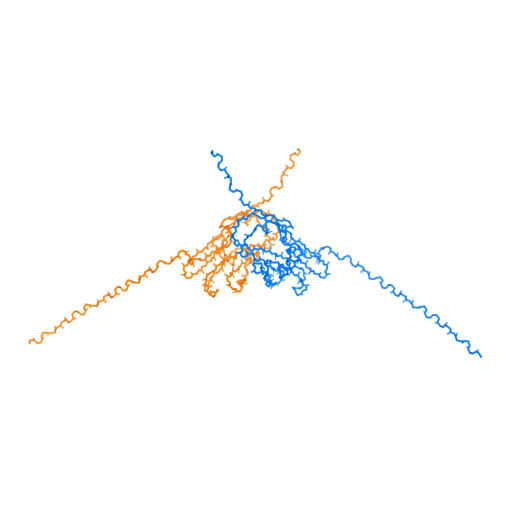. LYS B 1 140 ? -4.025 30.265 -17.366 1 37.54 140 LYS B N 1
ATOM 2129 C CA . LYS B 1 140 ? -3.832 31.433 -18.222 1 37.54 140 LYS B CA 1
ATOM 2130 C C . LYS B 1 140 ? -5.163 32.111 -18.535 1 37.54 140 LYS B C 1
ATOM 2132 O O . LYS B 1 140 ? -6.006 31.543 -19.233 1 37.54 140 LYS B O 1
ATOM 2137 N N . ASN B 1 141 ? -5.793 32.664 -17.499 1 27.96 141 ASN B N 1
ATOM 2138 C CA . ASN B 1 141 ? -6.456 33.837 -18.06 1 27.96 141 ASN B CA 1
ATOM 2139 C C . ASN B 1 141 ? -5.448 34.834 -18.624 1 27.96 141 ASN B C 1
ATOM 2141 O O . ASN B 1 141 ? -4.479 35.192 -17.952 1 27.96 141 ASN B O 1
#

Foldseek 3Di:
DPPPPPPPPPPPPPPPPPPPPPLPPVQWKDKPDDQEEEAADAFFAKDKAKIKIFRNDQLVFKDKAKDKQNHHCCPDPQVVFKDKDDWDADDVRRMIMIMIMGNGHDPVQQVIKMKMWMDGPSGIGIHIYHYDYDPPDDPPD/DPPPPPPPPPPPPPPPPPPPPPLPPVQWKDKPDDQEEEAADAFFAKDKAKIKIFRNDQLVFKDKAKDKQNHHCCPDPQVVFKDKDDWDADDVRRMIMIMIMGNGHDPVQQVIKMKMWMDGPSGIGIHIYHYDYDPPPPPPD

Radius of gyration: 28.6 Å; Cα contacts (8 Å, |Δi|>4): 534; chains: 2; bounding box: 137×80×86 Å

pLDDT: mean 81.43, std 22.68, range [27.07, 98.9]

Nearest PDB structures (foldseek):
  4gaf-assembly1_B  TM=8.299E-01  e=3.646E-08  Homo sapiens
  7al7-assembly1_A  TM=7.901E-01  e=6.160E-08  Homo sapiens
  6kn9-assembly3_C  TM=7.676E-01  e=6.922E-08  Homo sapiens
  4dep-assembly2_E  TM=8.148E-01  e=3.338E-07  Homo sapiens
  6kn9-assembly2_B  TM=7.667E-01  e=9.819E-08  Homo sapiens

Organism: NCBI:txid210632

Secondary structure (DSSP, 8-state):
------------------------GGGS-EESS-SEEEEEE-TT--EEEEEEEE-SS-GGG-EEEEEETTB-GGGSTTTTTEEEPPPEEETTTTEEEEEEEESS--TTGGG-EEEEEEE-SS-EEEEEEEEEE--------/------------------------GGGS-EESS-SEEEEEE-TT--EEEEEEEE-SS-GGG-EEEEEETTB-GGGSTTTTTEEEPPPEEETTTTEEEEEEEESS--HHHHT--EEEEEE-SS-EEEEEEEEEE--------

Sequence (282 aa):
MKLLSVVKALGSLCLVFASGYPVSEADSPEIIGPDHIQLKVNSGERLVLHCDAFTNCEEDEAMIYWLVNGTFPEETLSRERIVESHKSTLDQGTIIQKSLVLKNITSEDLKSTFTCVVTTAVGMAQKHITLATTISGCSKNMKLLSVVKALGSLCLVFASGYPVSEADSPEIIGPDHIQLKVNSGERLVLHCDAFTNCEEDEAMIYWLVNGTFPEETLSRERIVESHKSTLDQGTIIQKSLVLKNITSEDLKSTFTCVVTTAVGMAQKHITLATTISGCSKN

Solvent-accessible surface area (backbone atoms only — not comparable to full-atom values): 16621 Å² total; per-residue (Å²): 137,82,80,77,75,76,76,77,74,75,72,77,74,72,70,71,71,70,74,73,65,75,75,53,77,84,56,33,40,39,61,62,66,72,50,67,45,73,43,76,41,61,78,65,38,54,46,75,46,79,44,43,28,39,43,95,48,68,56,88,59,51,47,75,51,62,22,50,70,85,33,49,43,82,76,42,96,52,33,90,45,33,46,70,50,70,78,45,66,36,82,93,42,46,26,42,34,42,38,37,36,31,65,47,40,49,76,67,52,50,75,35,42,39,32,38,39,36,40,41,92,75,29,68,33,66,31,41,36,34,43,40,71,67,76,74,73,76,74,82,116,130,87,74,80,74,78,77,76,76,74,76,76,75,73,71,70,72,68,74,72,64,74,77,53,78,83,54,34,41,40,60,60,68,74,49,68,45,75,42,76,42,58,79,64,38,55,46,77,46,79,44,42,28,42,42,94,48,68,55,87,58,50,47,75,49,60,22,49,69,83,33,49,43,82,76,41,96,51,35,89,44,34,46,71,51,70,79,46,66,37,82,94,41,47,25,41,33,41,37,39,34,31,65,48,41,47,77,67,53,50,73,36,43,38,33,38,39,38,38,40,93,75,29,69,33,66,31,40,36,36,43,41,70,66,76,72,73,76,76,79,120